Protein AF-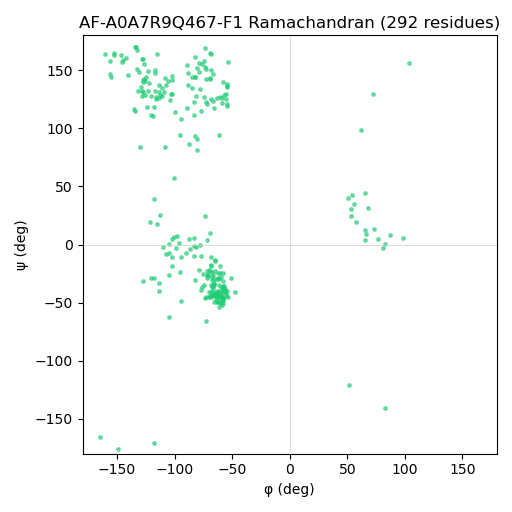A0A7R9Q467-F1 (afdb_monomer)

Secondary structure (DSSP, 8-state):
-TTHHHHHHHHHHHHTT--GGG---B----STT-TT-SSTT---SSTTPPPS-TT---SB-GGG--HHHHHHHHTT-HHHHHTT-------TT-EEEEEEES-EETTEEE-GGG-EEEHHHHHHHHHHHHHTT--SEEEEEEESTTGGGGTTTTS-SSSSEEEEESS-TT---EEEEE-TTTT-SEEEEHHHHHHHHHHHHS-TTT-BHHHHHHHHHHHTEEEETTEEEE---EEEE-HHHHHH-BTHHHH-----------PPP--EEETTTHHHHHHHHHHHHHHHHHHTT-

Sequence (294 aa):
MKWADVYHAYQVIKAHGIPDENIVVMHYDDIAQHPNNPDKGIVVNRVGGPDVYKGVPKHYIGKEVTPQNFLKVLQGDATLKAQGKKVIESGPNDRVFVYLDDHGADEIVAFPNGDLLHAKDLNQAFKDMNTKKQFNHLVFYLAACEAGSMFAKLLPNDINVYAVSATKPDELGWKANSEWKKYNTWLAVYFAVTWLENSETADLTKESVETQFQYIKERNNFTMDGELHWQHAQEYGDLTIANKAHVSEYMGDKKVQFDAATVAPTGFSLSRDAAINIVRKQIETTDDFAAKQQ

Organism: NCBI:txid1979941

Foldseek 3Di:
DQCLLLLLLVVLLVQQPDDVLQDDGAEQPQAQCPPLALHRNFAHLADVHGGSRPPDDPLHHRPRFALVNVLCQALVPPVCVVVVGHHHQAALAAEAEEEDADEDAQQWDDTPPGHINGLQSVLVSLVVCLVVSRYNAYEYEYHYFLQQNSFVVRAAQPSRYKYKYQAHNHGFWKFWHDDCVRNLAGSHTLLSLQLSVCSQPDQQVPAFLLNSQVSSQVLQWDDDPNDIDHGHMDMHHHCVRRVPDGSCSHSHRDDDHDPDDPDRTHDMDGPVCRVVVSVVSVVVVVVVVVVVVD

Nearest PDB structures (foldseek):
  5h0i-assembly1_B  TM=8.465E-01  e=5.165E-28  Oldenlandia affinis
  5h0i-assembly1_A  TM=8.421E-01  e=1.105E-27  Oldenlandia affinis
  7f5j-assembly2_B  TM=9.234E-01  e=5.490E-25  Viola philippica
  7fa0-assembly2_B  TM=9.239E-01  e=7.073E-25  Viola philippica
  7f5q-assembly2_B  TM=8.917E-01  e=6.232E-25  Viola philippica

Solvent-accessible surface area (backbone atoms only — not comparable to full-atom values): 15720 Å² total; per-residue (Å²): 80,86,58,26,47,61,28,40,50,50,50,53,30,44,62,15,58,47,54,66,91,81,59,86,45,72,46,60,80,64,59,34,74,28,89,73,37,79,50,70,66,45,36,44,44,42,86,93,48,65,68,30,44,75,86,64,66,80,71,23,43,46,90,53,34,36,48,68,49,52,55,34,24,68,64,39,36,67,68,49,43,74,70,74,40,82,52,44,85,53,38,54,83,33,62,44,64,44,80,49,71,48,58,36,40,79,36,34,36,52,36,65,96,79,40,66,36,44,24,68,60,56,43,45,50,51,52,51,33,45,75,68,35,36,34,48,40,34,44,37,43,34,42,18,18,10,28,25,33,44,37,64,100,62,45,60,54,86,57,43,33,29,37,38,20,34,5,38,46,91,31,74,26,44,29,20,19,58,46,65,92,66,59,54,39,45,18,26,43,41,60,50,52,46,52,50,56,43,65,54,69,54,62,34,79,72,36,31,37,40,56,52,50,52,50,35,46,62,62,39,46,48,74,56,98,90,40,84,46,78,38,52,48,40,76,47,33,18,64,67,52,31,75,72,38,39,37,16,72,61,40,29,68,46,89,67,86,60,95,67,78,90,67,77,84,40,64,75,38,51,55,85,47,43,65,60,50,41,54,52,53,52,52,58,58,52,54,57,54,61,64,73,75,113

InterPro domains:
  IPR001096 Peptidase C13, legumain [PF01650] (4-252)
  IPR001096 Peptidase C13, legumain [PIRSF019663] (4-290)
  IPR001096 Peptidase C13, legumain [PR00776] (12-41)
  IPR001096 Peptidase C13, legumain [PR00776] (59-74)
  IPR001096 Peptidase C13, le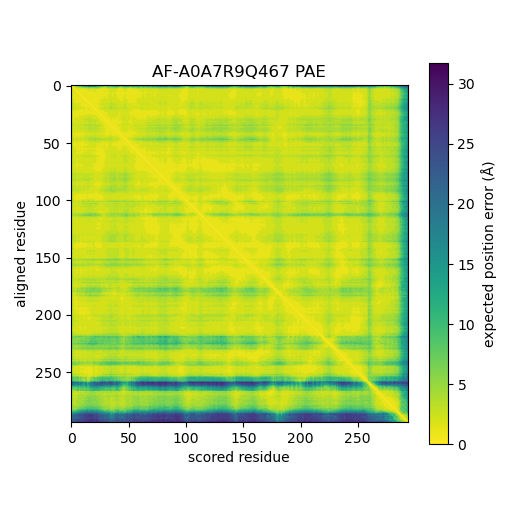gumain [PR00776] (86-105)
  IPR001096 Peptidase C13, legumain [PR00776] (135-151)
  IPR001096 Peptidase C13, legumain [PTHR12000] (4-282)

Radius of gyration: 19.06 Å; Cα contacts (8 Å, |Δi|>4): 585; chains: 1; bounding box: 52×36×62 Å

Mean predicted aligned error: 4.3 Å

pLDDT: mean 93.34, std 9.52, range [43.34, 98.88]

Structure (mmCIF, N/CA/C/O backbone):
data_AF-A0A7R9Q467-F1
#
_entry.id   AF-A0A7R9Q467-F1
#
loop_
_atom_site.group_PDB
_atom_site.id
_atom_site.type_symbol
_atom_site.label_atom_id
_atom_site.label_alt_id
_atom_site.label_comp_id
_atom_site.label_asym_id
_atom_site.label_entity_id
_atom_site.label_seq_id
_atom_site.pdbx_PDB_ins_code
_atom_site.Cartn_x
_atom_site.Cartn_y
_atom_site.Cartn_z
_atom_site.occupancy
_atom_site.B_iso_or_equiv
_atom_site.auth_seq_id
_atom_site.auth_comp_id
_atom_site.auth_asym_id
_atom_site.auth_atom_id
_atom_site.pdbx_PDB_model_num
ATOM 1 N N . MET A 1 1 ? 4.457 -2.116 -15.398 1.00 59.72 1 MET A N 1
ATOM 2 C CA . MET A 1 1 ? 3.594 -3.070 -14.674 1.00 59.72 1 MET A CA 1
ATOM 3 C C . MET A 1 1 ? 2.969 -2.368 -13.472 1.00 59.72 1 MET A C 1
ATOM 5 O O . MET A 1 1 ? 3.622 -2.266 -12.451 1.00 59.72 1 MET A O 1
ATOM 9 N N . LYS A 1 2 ? 1.751 -1.820 -13.587 1.00 72.62 2 LYS A N 1
ATOM 10 C CA . LYS A 1 2 ? 1.147 -1.000 -12.515 1.00 72.62 2 LYS A CA 1
ATOM 11 C C . LYS A 1 2 ? 0.709 -1.781 -11.262 1.00 72.62 2 LYS A C 1
ATOM 13 O O . LYS A 1 2 ? 0.708 -1.212 -10.189 1.00 72.62 2 LYS A O 1
ATOM 18 N N . TRP A 1 3 ? 0.378 -3.069 -11.386 1.00 91.88 3 TRP A N 1
ATOM 19 C CA . TRP A 1 3 ? -0.187 -3.871 -10.283 1.00 91.88 3 TRP A CA 1
ATOM 20 C C . TRP A 1 3 ? 0.824 -4.759 -9.550 1.00 91.88 3 TRP A C 1
ATOM 22 O O . TRP A 1 3 ? 0.451 -5.440 -8.600 1.00 91.88 3 TRP A O 1
ATOM 32 N N . ALA A 1 4 ? 2.086 -4.786 -9.991 1.00 96.50 4 ALA A N 1
ATOM 33 C CA . ALA A 1 4 ? 3.098 -5.674 -9.419 1.00 96.50 4 ALA A CA 1
ATOM 34 C C . ALA A 1 4 ? 3.348 -5.386 -7.930 1.00 96.50 4 ALA A C 1
ATOM 36 O O . ALA A 1 4 ? 3.533 -6.328 -7.165 1.00 96.50 4 ALA A O 1
ATOM 37 N N . ASP A 1 5 ? 3.275 -4.118 -7.519 1.00 97.44 5 ASP A N 1
ATOM 38 C CA . ASP A 1 5 ? 3.435 -3.713 -6.122 1.00 97.44 5 ASP A CA 1
ATOM 39 C C . ASP A 1 5 ? 2.291 -4.252 -5.236 1.00 97.44 5 ASP A C 1
ATOM 41 O O . ASP A 1 5 ? 2.534 -4.837 -4.182 1.00 97.44 5 ASP A O 1
ATOM 45 N N . VAL A 1 6 ? 1.036 -4.169 -5.704 1.00 98.12 6 VAL A N 1
ATOM 46 C CA . VAL A 1 6 ? -0.145 -4.741 -5.017 1.00 98.12 6 VAL A CA 1
ATOM 47 C C . VAL A 1 6 ? -0.041 -6.264 -4.904 1.00 98.12 6 VAL A C 1
ATOM 49 O O . VAL A 1 6 ? -0.367 -6.846 -3.869 1.00 98.12 6 VAL A O 1
ATOM 52 N N . TYR A 1 7 ? 0.425 -6.922 -5.965 1.00 98.31 7 TYR A N 1
ATOM 53 C CA . TYR A 1 7 ? 0.633 -8.368 -5.975 1.00 98.31 7 TYR A CA 1
ATOM 54 C C . TYR A 1 7 ? 1.712 -8.784 -4.981 1.00 98.31 7 TYR A C 1
ATOM 56 O O . TYR A 1 7 ? 1.509 -9.719 -4.212 1.00 98.31 7 TYR A O 1
ATOM 64 N N . HIS A 1 8 ? 2.825 -8.056 -4.943 1.00 97.88 8 HIS A N 1
ATOM 65 C CA . HIS A 1 8 ? 3.905 -8.320 -4.005 1.00 97.88 8 HIS A CA 1
ATOM 66 C C . HIS A 1 8 ? 3.459 -8.088 -2.552 1.00 97.88 8 HIS A C 1
ATOM 68 O O . HIS A 1 8 ? 3.679 -8.956 -1.708 1.00 97.88 8 HIS A O 1
ATOM 74 N N . ALA A 1 9 ? 2.721 -7.006 -2.279 1.00 98.38 9 ALA A N 1
ATOM 75 C CA . ALA A 1 9 ? 2.106 -6.768 -0.975 1.00 98.38 9 ALA A CA 1
ATOM 76 C C . ALA A 1 9 ? 1.211 -7.934 -0.538 1.00 98.38 9 ALA A C 1
ATOM 78 O O . ALA A 1 9 ? 1.329 -8.404 0.592 1.00 98.38 9 ALA A O 1
ATOM 79 N N . TYR A 1 10 ? 0.374 -8.467 -1.435 1.00 98.56 10 TYR A N 1
ATOM 80 C CA . TYR A 1 10 ? -0.420 -9.658 -1.132 1.00 98.56 10 TYR A CA 1
ATOM 81 C C . TYR A 1 10 ? 0.457 -10.859 -0.744 1.00 98.56 10 TYR A C 1
ATOM 83 O O . TYR A 1 10 ? 0.168 -11.506 0.261 1.00 98.56 10 TYR A O 1
ATOM 91 N N . GLN A 1 11 ? 1.533 -11.141 -1.488 1.00 98.06 11 GLN A N 1
ATOM 92 C CA . GLN A 1 11 ? 2.425 -12.264 -1.173 1.00 98.06 11 GLN A CA 1
ATOM 93 C C . GLN A 1 11 ? 3.079 -12.112 0.205 1.00 98.06 11 GLN A C 1
ATOM 95 O O . GLN A 1 11 ? 3.087 -13.071 0.975 1.00 98.06 11 GLN A O 1
ATOM 100 N N . VAL A 1 12 ? 3.576 -10.916 0.538 1.00 97.62 12 VAL A N 1
ATOM 101 C CA . VAL A 1 12 ? 4.208 -10.621 1.837 1.00 97.62 12 VAL A CA 1
ATOM 102 C C . VAL A 1 12 ? 3.209 -10.816 2.979 1.00 97.62 12 VAL A C 1
ATOM 104 O O . VAL A 1 12 ? 3.449 -11.612 3.886 1.00 97.62 12 VAL A O 1
ATOM 107 N N . ILE A 1 13 ? 2.042 -10.171 2.897 1.00 98.12 13 ILE A N 1
ATOM 108 C CA . ILE A 1 13 ? 0.986 -10.253 3.919 1.00 98.12 13 ILE A CA 1
ATOM 109 C C . ILE A 1 13 ? 0.503 -11.699 4.108 1.00 98.12 13 ILE A C 1
ATOM 111 O O . ILE A 1 13 ? 0.343 -12.186 5.231 1.00 98.12 13 ILE A O 1
ATOM 115 N N . LYS A 1 14 ? 0.311 -12.424 3.002 1.00 97.81 14 LYS A N 1
ATOM 116 C CA . LYS A 1 14 ? -0.102 -13.827 3.025 1.00 97.81 14 LYS A CA 1
ATOM 117 C C . LYS A 1 14 ? 0.959 -14.726 3.653 1.00 97.81 14 LYS A C 1
ATOM 119 O O . LYS A 1 14 ? 0.628 -15.617 4.440 1.00 97.81 14 LYS A O 1
ATOM 124 N N . ALA A 1 15 ? 2.227 -14.512 3.312 1.00 97.12 15 ALA A N 1
ATOM 125 C CA . ALA A 1 15 ? 3.345 -15.274 3.850 1.00 97.12 15 ALA A CA 1
ATOM 126 C C . ALA A 1 15 ? 3.439 -15.109 5.374 1.00 97.12 15 ALA A C 1
ATOM 128 O O . ALA A 1 15 ? 3.546 -16.112 6.087 1.00 97.12 15 ALA A O 1
ATOM 129 N N . HIS A 1 16 ? 3.271 -13.883 5.874 1.00 98.06 16 HIS A N 1
ATOM 130 C CA . HIS A 1 16 ? 3.241 -13.563 7.304 1.00 98.06 16 HIS A CA 1
ATOM 131 C C . HIS A 1 16 ? 1.976 -14.022 8.045 1.00 98.06 16 HIS A C 1
ATOM 133 O O . HIS A 1 16 ? 1.866 -13.844 9.258 1.00 98.06 16 HIS A O 1
ATOM 139 N N . GLY A 1 17 ? 1.073 -14.732 7.366 1.00 97.81 17 GLY A N 1
ATOM 140 C CA . GLY A 1 17 ? 0.035 -15.533 8.008 1.00 97.81 17 GLY A CA 1
ATOM 141 C C . GLY A 1 17 ? -1.332 -14.867 8.102 1.00 97.81 17 GLY A C 1
ATOM 142 O O . GLY A 1 17 ? -2.235 -15.476 8.675 1.00 97.81 17 GLY A O 1
ATOM 143 N N . ILE A 1 18 ? -1.531 -13.684 7.510 1.00 98.25 18 ILE A N 1
ATOM 144 C CA . ILE A 1 18 ? -2.877 -13.114 7.401 1.00 98.25 18 ILE A CA 1
ATOM 145 C C . ILE A 1 18 ? -3.712 -14.004 6.457 1.00 98.25 18 ILE A C 1
ATOM 147 O O . ILE A 1 18 ? -3.300 -14.271 5.320 1.00 98.25 18 ILE A O 1
ATOM 151 N N . PRO A 1 19 ? -4.867 -14.529 6.907 1.00 97.44 19 PRO A N 1
ATOM 152 C CA . PRO A 1 19 ? -5.673 -15.442 6.108 1.00 97.44 19 PRO A CA 1
ATOM 153 C C . PRO A 1 19 ? -6.395 -14.692 4.984 1.00 97.44 19 PRO A C 1
ATOM 155 O O . PRO A 1 19 ? -6.724 -13.515 5.126 1.00 97.44 19 PRO A O 1
ATOM 158 N N . ASP A 1 20 ? -6.695 -15.383 3.874 1.00 97.31 20 ASP A N 1
ATOM 159 C CA . ASP A 1 20 ? -7.280 -14.717 2.699 1.00 97.31 20 ASP A CA 1
ATOM 160 C C . ASP A 1 20 ? -8.598 -14.053 3.033 1.00 97.31 20 ASP A C 1
ATOM 162 O O . ASP A 1 20 ? -8.850 -12.978 2.517 1.00 97.31 20 ASP A O 1
ATOM 166 N N . GLU A 1 21 ? -9.418 -14.644 3.904 1.00 97.00 21 GLU A N 1
ATOM 167 C CA . GLU A 1 21 ? -10.686 -14.079 4.383 1.00 97.00 21 GLU A CA 1
ATOM 168 C C . GLU A 1 21 ? -10.558 -12.644 4.916 1.00 97.00 21 GLU A C 1
ATOM 170 O O . GLU A 1 21 ? -11.473 -11.858 4.692 1.00 97.00 21 GLU A O 1
ATOM 175 N N . ASN A 1 22 ? -9.392 -12.262 5.445 1.00 98.06 22 ASN A N 1
ATOM 176 C CA . ASN A 1 22 ? -9.124 -10.925 5.983 1.00 98.06 22 ASN A CA 1
ATOM 177 C C . ASN A 1 22 ? -8.440 -9.978 4.984 1.00 98.06 22 ASN A C 1
ATOM 179 O O . ASN A 1 22 ? -8.152 -8.833 5.321 1.00 98.06 22 ASN A O 1
ATOM 183 N N . ILE A 1 23 ? -8.182 -10.426 3.752 1.00 98.62 23 ILE A N 1
ATOM 184 C CA . ILE A 1 23 ? -7.529 -9.628 2.712 1.00 98.62 23 ILE A CA 1
ATOM 185 C C . ILE A 1 23 ? -8.535 -9.298 1.608 1.00 98.62 23 ILE A C 1
ATOM 187 O O . ILE A 1 23 ? -9.161 -10.188 1.023 1.00 98.62 23 ILE A O 1
ATOM 191 N N . VAL A 1 24 ? -8.656 -8.015 1.269 1.00 98.75 24 VAL A N 1
ATOM 192 C CA . VAL A 1 24 ? -9.367 -7.547 0.071 1.00 98.75 24 VAL A CA 1
ATOM 193 C C . VAL A 1 24 ? -8.341 -6.992 -0.909 1.00 98.75 24 VAL A C 1
ATOM 195 O O . VAL A 1 24 ? -7.446 -6.256 -0.515 1.00 98.75 24 VAL A O 1
ATOM 198 N N . VAL A 1 25 ? -8.463 -7.352 -2.188 1.00 98.62 25 VAL A N 1
ATOM 199 C CA . VAL A 1 25 ? -7.526 -6.927 -3.239 1.00 98.62 25 VAL A CA 1
ATOM 200 C C . VAL A 1 25 ? -8.326 -6.323 -4.383 1.00 98.62 25 VAL A C 1
ATOM 202 O O . VAL A 1 25 ? -9.268 -6.944 -4.883 1.00 98.62 25 VAL A O 1
ATOM 205 N N . MET A 1 26 ? -7.949 -5.111 -4.781 1.00 98.50 26 MET A N 1
ATOM 206 C CA . MET A 1 26 ? -8.509 -4.402 -5.927 1.00 98.50 26 MET A CA 1
ATOM 207 C C . MET A 1 26 ? -7.388 -4.171 -6.942 1.00 98.50 26 MET A C 1
ATOM 209 O O . MET A 1 26 ? -6.395 -3.528 -6.619 1.00 98.50 26 MET A O 1
ATOM 213 N N . HIS A 1 27 ? -7.514 -4.720 -8.149 1.00 97.31 27 HIS A N 1
ATOM 214 C CA . HIS A 1 27 ? -6.510 -4.571 -9.208 1.00 97.31 27 HIS A CA 1
ATOM 215 C C . HIS A 1 27 ? -7.148 -4.766 -10.579 1.00 97.31 27 HIS A C 1
ATOM 217 O O . HIS A 1 27 ? -8.050 -5.579 -10.724 1.00 97.31 27 HIS A O 1
ATOM 223 N N . TYR A 1 28 ? -6.689 -4.077 -11.623 1.00 97.19 28 TYR A N 1
ATOM 224 C CA . TYR A 1 28 ? -7.392 -4.146 -12.914 1.00 97.19 28 TYR A CA 1
ATOM 225 C C . TYR A 1 28 ? -7.282 -5.514 -13.618 1.00 97.19 28 TYR A C 1
ATOM 227 O O . TYR A 1 28 ? -8.176 -5.868 -14.380 1.00 97.19 28 TYR A O 1
ATOM 235 N N . ASP A 1 29 ? -6.253 -6.311 -13.288 1.00 96.94 29 ASP A N 1
ATOM 236 C CA . ASP A 1 29 ? -6.023 -7.684 -13.796 1.00 96.94 29 ASP A CA 1
ATOM 237 C C . ASP A 1 29 ? -5.677 -7.778 -15.294 1.00 96.94 29 ASP A C 1
ATOM 239 O O . ASP A 1 29 ? -5.983 -8.757 -15.969 1.00 96.94 29 ASP A O 1
ATOM 243 N N . ASP A 1 30 ? -5.001 -6.763 -15.827 1.00 95.94 30 ASP A N 1
ATOM 244 C CA . ASP A 1 30 ? -4.647 -6.645 -17.245 1.00 95.94 30 ASP A CA 1
ATOM 245 C C . ASP A 1 30 ? -3.174 -6.929 -17.565 1.00 95.94 30 ASP A C 1
ATOM 247 O O . ASP A 1 30 ? -2.792 -6.858 -18.730 1.00 95.94 30 ASP A O 1
ATOM 251 N N . ILE A 1 31 ? -2.338 -7.269 -16.575 1.00 95.00 31 ILE A N 1
ATOM 252 C CA . ILE A 1 31 ? -0.880 -7.405 -16.770 1.00 95.00 31 ILE A CA 1
ATOM 253 C C . ILE A 1 31 ? -0.455 -8.842 -17.069 1.00 95.00 31 ILE A C 1
ATOM 255 O O . ILE A 1 31 ? 0.283 -9.069 -18.027 1.00 95.00 31 ILE A O 1
ATOM 259 N N . ALA A 1 32 ? -0.909 -9.821 -16.281 1.00 96.56 32 ALA A N 1
ATOM 260 C CA . ALA A 1 32 ? -0.387 -11.188 -16.354 1.00 96.56 32 ALA A CA 1
ATOM 261 C C . ALA A 1 32 ? -0.554 -11.807 -17.754 1.00 96.56 32 ALA A C 1
ATOM 263 O O . ALA A 1 32 ? 0.349 -12.475 -18.253 1.00 96.56 32 ALA A O 1
ATOM 264 N N . GLN A 1 33 ? -1.675 -11.528 -18.423 1.00 96.50 33 GLN A N 1
ATOM 265 C CA . GLN A 1 33 ? -1.968 -12.010 -19.778 1.00 96.50 33 GLN A CA 1
ATOM 266 C C . GLN A 1 33 ? -1.768 -10.946 -20.868 1.00 96.50 33 GLN A C 1
ATOM 268 O O . GLN A 1 33 ? -2.048 -11.210 -22.040 1.00 96.50 33 GLN A O 1
ATOM 273 N N . HIS A 1 34 ? -1.263 -9.755 -20.520 1.00 95.75 34 HIS A N 1
ATOM 274 C CA . HIS A 1 34 ? -1.092 -8.653 -21.467 1.00 95.75 34 HIS A CA 1
ATOM 275 C C . HIS A 1 34 ? -0.273 -9.102 -22.685 1.00 95.75 34 HIS A C 1
ATOM 277 O O . HIS A 1 34 ? 0.757 -9.747 -22.479 1.00 95.75 34 HIS A O 1
ATOM 283 N N . PRO A 1 35 ? -0.633 -8.754 -23.939 1.00 94.88 35 PRO A N 1
ATOM 284 C CA . PRO A 1 35 ? 0.125 -9.120 -25.141 1.00 94.88 35 PRO A CA 1
ATOM 285 C C . PRO A 1 35 ? 1.631 -8.856 -25.033 1.00 94.88 35 PRO A C 1
ATOM 287 O O . PRO A 1 35 ? 2.415 -9.740 -25.365 1.00 94.88 35 PRO A O 1
ATOM 290 N N . ASN A 1 36 ? 2.006 -7.718 -24.445 1.00 91.12 36 ASN A N 1
ATOM 291 C CA . ASN A 1 36 ? 3.401 -7.305 -24.246 1.00 91.12 36 ASN A CA 1
ATOM 292 C C . ASN A 1 36 ? 4.093 -7.930 -23.021 1.00 91.12 36 ASN A C 1
ATOM 294 O O . ASN A 1 36 ? 5.258 -7.633 -22.791 1.00 91.12 36 ASN A O 1
ATOM 298 N N . ASN A 1 37 ? 3.405 -8.740 -22.208 1.00 94.62 37 ASN A N 1
ATOM 299 C CA . ASN A 1 37 ? 4.070 -9.497 -21.151 1.00 94.62 37 ASN A CA 1
ATOM 300 C C . ASN A 1 37 ? 4.797 -10.704 -21.778 1.00 94.62 37 ASN A C 1
ATOM 302 O O . ASN A 1 37 ? 4.105 -11.574 -22.326 1.00 94.62 37 ASN A O 1
ATOM 306 N N . PRO A 1 38 ? 6.143 -10.766 -21.724 1.00 94.38 38 PRO A N 1
ATOM 307 C CA . PRO A 1 38 ? 6.910 -11.885 -22.270 1.00 94.38 38 PRO A CA 1
ATOM 308 C C . PRO A 1 38 ? 6.652 -13.197 -21.517 1.00 94.38 38 PRO A C 1
ATOM 310 O O . PRO A 1 38 ? 6.680 -14.258 -22.135 1.00 94.38 38 PRO A O 1
ATOM 313 N N . ASP A 1 39 ? 6.333 -13.130 -20.220 1.00 95.44 39 ASP A N 1
ATOM 314 C CA . ASP A 1 39 ? 6.094 -14.301 -19.376 1.00 95.44 39 ASP A CA 1
ATOM 315 C C . ASP A 1 39 ? 4.601 -14.410 -19.041 1.00 95.44 39 ASP A C 1
ATOM 317 O O . ASP A 1 39 ? 4.123 -13.932 -18.011 1.00 95.44 39 ASP A O 1
ATOM 321 N N . LYS A 1 40 ? 3.819 -15.016 -19.939 1.00 96.50 40 LYS A N 1
ATOM 322 C CA . LYS A 1 40 ? 2.360 -15.120 -19.769 1.00 96.50 40 LYS A CA 1
ATOM 323 C C . LYS A 1 40 ? 1.987 -15.806 -18.458 1.00 96.50 40 LYS A C 1
ATOM 325 O O . LYS A 1 40 ? 2.421 -16.917 -18.174 1.00 96.50 40 LYS A O 1
ATOM 330 N N . GLY A 1 41 ? 1.111 -15.155 -17.699 1.00 96.62 41 GLY A N 1
ATOM 331 C CA . GLY A 1 41 ? 0.646 -15.628 -16.399 1.00 96.62 41 GLY A CA 1
ATOM 332 C C . GLY A 1 41 ? 1.593 -15.335 -15.237 1.00 96.62 41 GLY A C 1
ATOM 333 O O . GLY A 1 41 ? 1.213 -15.628 -14.111 1.00 96.62 41 GLY A O 1
ATOM 334 N N . ILE A 1 42 ? 2.761 -14.740 -15.490 1.00 96.56 42 ILE A N 1
ATOM 335 C CA . ILE A 1 42 ? 3.751 -14.379 -14.473 1.00 96.56 42 ILE A CA 1
ATOM 336 C C . ILE A 1 42 ? 3.849 -12.856 -14.403 1.00 96.56 42 ILE A C 1
ATOM 338 O O . ILE A 1 42 ? 3.870 -12.171 -15.428 1.00 96.56 42 ILE A O 1
ATOM 342 N N . VAL A 1 43 ? 3.919 -12.316 -13.188 1.00 96.94 43 VAL A N 1
ATOM 343 C CA . VAL A 1 43 ? 4.240 -10.901 -12.957 1.00 96.94 43 VAL A CA 1
ATOM 344 C C . VAL A 1 43 ? 5.350 -10.834 -11.926 1.00 96.94 43 VAL A C 1
ATOM 346 O O . VAL A 1 43 ? 5.286 -11.518 -10.913 1.00 96.94 43 VAL A O 1
ATOM 349 N N . VAL A 1 44 ? 6.354 -9.998 -12.169 1.00 95.12 44 VAL A N 1
ATOM 350 C CA . VAL A 1 44 ? 7.471 -9.783 -11.244 1.00 95.12 44 VAL A CA 1
ATOM 351 C C . VAL A 1 44 ? 7.486 -8.332 -10.772 1.00 95.12 44 VAL A C 1
ATOM 353 O O . VAL A 1 44 ? 7.125 -7.428 -11.524 1.00 95.12 44 VAL A O 1
ATOM 356 N N . ASN A 1 45 ? 7.928 -8.104 -9.536 1.00 94.56 45 ASN A N 1
ATOM 357 C CA . ASN A 1 45 ? 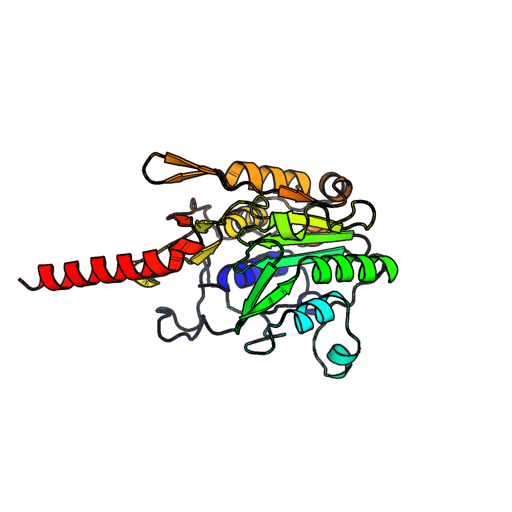8.103 -6.761 -8.966 1.00 94.56 45 ASN A CA 1
ATOM 358 C C . ASN A 1 45 ? 9.578 -6.301 -8.947 1.00 94.56 45 ASN A C 1
ATOM 360 O O . ASN A 1 45 ? 9.889 -5.127 -8.763 1.00 94.56 45 ASN A O 1
ATOM 364 N N . ARG A 1 46 ? 10.511 -7.218 -9.228 1.00 90.94 46 ARG A N 1
ATOM 365 C CA . ARG A 1 46 ? 11.937 -6.924 -9.424 1.00 90.94 46 ARG A CA 1
ATOM 366 C C . ARG A 1 46 ? 12.548 -7.822 -10.494 1.00 90.94 46 ARG A C 1
ATOM 368 O O . ARG A 1 46 ? 12.020 -8.893 -10.798 1.00 90.94 46 ARG A O 1
ATOM 375 N N . VAL A 1 47 ? 13.668 -7.379 -11.058 1.00 87.81 47 VAL A N 1
ATOM 376 C CA . VAL A 1 47 ? 14.439 -8.137 -12.056 1.00 87.81 47 VAL A CA 1
ATOM 377 C C . VAL A 1 47 ? 14.899 -9.459 -11.437 1.00 87.81 47 VAL A C 1
ATOM 379 O O . VAL A 1 47 ? 15.469 -9.464 -10.3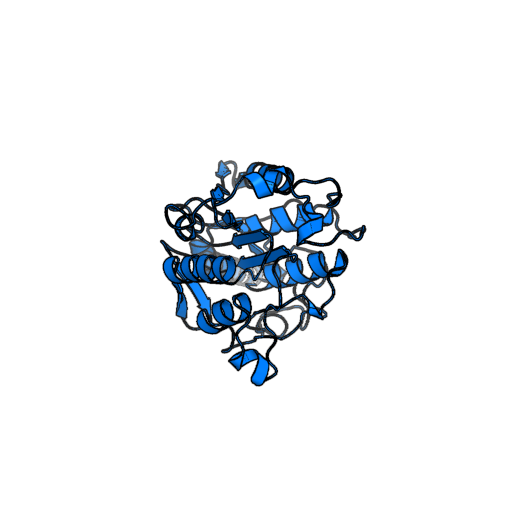51 1.00 87.81 47 VAL A O 1
ATOM 382 N N . GLY A 1 48 ? 14.614 -10.582 -12.101 1.00 87.38 48 GLY A N 1
ATOM 383 C CA . GLY A 1 48 ? 14.929 -11.921 -11.583 1.00 87.38 48 GLY A CA 1
ATOM 384 C C . GLY A 1 48 ? 14.155 -12.337 -10.321 1.00 87.38 48 GLY A C 1
ATOM 385 O O . GLY A 1 48 ? 14.489 -13.357 -9.725 1.00 87.38 48 GLY A O 1
ATOM 386 N N . GLY A 1 49 ? 13.149 -11.562 -9.898 1.00 89.81 49 GLY A N 1
ATOM 387 C CA . GLY A 1 49 ? 12.312 -11.878 -8.742 1.00 89.81 49 GLY A CA 1
ATOM 388 C C . GLY A 1 49 ? 11.310 -13.013 -8.999 1.00 89.81 49 GLY A C 1
ATOM 389 O O . GLY A 1 49 ? 11.108 -13.415 -10.148 1.00 89.81 49 GLY A O 1
ATOM 390 N N . PRO A 1 50 ? 10.663 -13.521 -7.934 1.00 93.06 50 PRO A N 1
ATOM 391 C CA . PRO A 1 50 ? 9.636 -14.548 -8.054 1.00 93.06 50 PRO A CA 1
ATOM 392 C C . PRO A 1 50 ? 8.364 -14.007 -8.725 1.00 93.06 50 PRO A C 1
ATOM 394 O O . PRO A 1 50 ? 8.144 -12.796 -8.803 1.00 93.06 50 PRO A O 1
ATOM 397 N N . ASP A 1 51 ? 7.503 -14.926 -9.168 1.00 96.06 51 ASP A N 1
ATOM 398 C CA . ASP A 1 51 ? 6.141 -14.591 -9.585 1.00 96.06 51 ASP A CA 1
ATOM 399 C C . ASP A 1 51 ? 5.328 -14.096 -8.384 1.00 96.06 51 ASP A C 1
ATOM 401 O O . ASP A 1 51 ? 5.096 -14.844 -7.432 1.00 96.06 51 ASP A O 1
ATOM 405 N N . VAL A 1 52 ? 4.874 -12.846 -8.445 1.00 97.00 52 VAL A N 1
ATOM 406 C CA . VAL A 1 52 ? 4.027 -12.234 -7.418 1.00 97.00 52 VAL A CA 1
ATOM 407 C C . VAL A 1 52 ? 2.534 -12.343 -7.739 1.00 97.00 52 VAL A C 1
ATOM 409 O O . VAL A 1 52 ? 1.713 -12.084 -6.866 1.00 97.00 52 VAL A O 1
ATOM 412 N N . TYR A 1 53 ? 2.143 -12.760 -8.949 1.00 98.25 53 TYR A N 1
ATOM 413 C CA . TYR A 1 53 ? 0.733 -12.820 -9.363 1.00 98.25 53 TYR A CA 1
ATOM 414 C C . TYR A 1 53 ? 0.004 -14.085 -8.899 1.00 98.25 53 TYR A C 1
ATOM 416 O O . TYR A 1 53 ? -1.209 -14.068 -8.665 1.00 98.25 53 TYR A O 1
ATOM 424 N N . LYS A 1 54 ? 0.719 -15.205 -8.770 1.00 97.56 54 LYS A N 1
ATOM 425 C CA . LYS A 1 54 ? 0.113 -16.493 -8.432 1.00 97.56 54 LYS A CA 1
ATOM 426 C C . LYS A 1 54 ? -0.699 -16.425 -7.138 1.00 97.56 54 LYS A C 1
ATOM 428 O O . LYS A 1 54 ? -0.191 -16.096 -6.071 1.00 97.56 54 LYS A O 1
ATOM 433 N N . GLY A 1 55 ? -1.966 -16.821 -7.235 1.00 97.44 55 GLY A N 1
ATOM 434 C CA . GLY A 1 55 ? -2.866 -16.916 -6.087 1.00 97.44 55 GLY A CA 1
ATOM 435 C C . GLY A 1 55 ? -3.414 -15.579 -5.587 1.00 97.44 55 GLY A C 1
ATOM 436 O O . GLY A 1 55 ? -4.126 -15.597 -4.588 1.00 97.44 55 GLY A O 1
ATOM 437 N N . VAL A 1 56 ? -3.129 -14.454 -6.258 1.00 98.38 56 VAL A N 1
ATOM 438 C CA . VAL A 1 56 ? -3.737 -13.157 -5.927 1.00 98.38 56 VAL A CA 1
ATOM 439 C C . VAL A 1 56 ? -5.262 -13.226 -6.143 1.00 98.38 56 VAL A C 1
ATOM 441 O O . VAL A 1 56 ? -5.712 -13.594 -7.235 1.00 98.38 56 VAL A O 1
ATOM 444 N N . PRO A 1 57 ? -6.082 -12.878 -5.133 1.00 98.00 57 PRO A N 1
ATOM 445 C CA . PRO A 1 57 ? -7.533 -12.892 -5.245 1.00 98.00 57 PRO A CA 1
ATOM 446 C C . PRO A 1 57 ? -8.079 -11.806 -6.174 1.00 98.00 57 PRO A C 1
ATOM 448 O O . PRO A 1 57 ? -7.655 -10.655 -6.131 1.00 98.00 57 PRO A O 1
ATOM 451 N N . LYS A 1 58 ? -9.128 -12.146 -6.925 1.00 97.81 58 LYS A N 1
ATOM 452 C CA . LYS A 1 58 ? -9.803 -11.250 -7.876 1.00 97.81 58 LYS A CA 1
ATOM 453 C C . LYS A 1 58 ? -11.092 -10.665 -7.288 1.00 97.81 58 LYS A C 1
ATOM 455 O O . LYS A 1 58 ? -12.172 -10.889 -7.827 1.00 97.81 58 LYS A O 1
ATOM 460 N N . HIS A 1 59 ? -11.004 -9.983 -6.142 1.00 98.44 59 HIS A N 1
ATOM 461 C CA . HIS A 1 59 ? -12.201 -9.484 -5.442 1.00 98.44 59 HIS A CA 1
ATOM 462 C C . HIS A 1 59 ? -12.888 -8.335 -6.201 1.00 98.44 59 HIS A C 1
ATOM 464 O O . HIS A 1 59 ? -14.111 -8.345 -6.361 1.00 98.44 59 HIS A O 1
ATOM 470 N N . TYR A 1 60 ? -12.091 -7.378 -6.688 1.00 98.50 60 TYR A N 1
ATOM 471 C CA . TYR A 1 60 ? -12.533 -6.286 -7.556 1.00 98.50 60 TYR A CA 1
ATOM 472 C C . TYR A 1 60 ? -11.538 -6.148 -8.702 1.00 98.50 60 TYR A C 1
ATOM 474 O O . TYR A 1 60 ? -10.372 -5.820 -8.470 1.00 98.50 60 TYR A O 1
ATOM 482 N N . ILE A 1 61 ? -12.003 -6.410 -9.924 1.00 97.88 61 ILE A N 1
ATOM 483 C CA . ILE A 1 61 ? -11.169 -6.370 -11.127 1.00 97.88 61 ILE A CA 1
ATOM 484 C C . ILE A 1 61 ? -11.770 -5.504 -12.230 1.00 97.88 61 ILE A C 1
ATOM 486 O O . ILE A 1 61 ? -12.970 -5.217 -12.244 1.00 97.88 61 ILE A O 1
ATOM 490 N N . GLY A 1 62 ? -10.927 -5.068 -13.166 1.00 96.44 62 GLY A N 1
ATOM 491 C CA . GLY A 1 62 ? -11.330 -4.230 -14.291 1.00 96.44 62 GLY A CA 1
ATOM 492 C C . GLY A 1 62 ? -12.123 -2.993 -13.853 1.00 96.44 62 GLY A C 1
ATOM 493 O O . GLY A 1 62 ? -11.662 -2.171 -13.064 1.00 96.44 62 GLY A O 1
ATOM 494 N N . LYS A 1 63 ? -13.356 -2.875 -14.355 1.00 96.88 63 LYS A N 1
ATOM 495 C CA . LYS A 1 63 ? -14.251 -1.732 -14.100 1.00 96.88 63 LYS A CA 1
ATOM 496 C C . LYS A 1 63 ? -14.762 -1.633 -12.661 1.00 96.88 63 LYS A C 1
ATOM 498 O O . LYS A 1 63 ? -15.372 -0.631 -12.318 1.00 96.88 63 LYS A O 1
ATOM 503 N N . GLU A 1 64 ? -14.552 -2.654 -11.833 1.00 97.69 64 GLU A N 1
ATOM 504 C CA . GLU A 1 64 ? -14.947 -2.612 -10.422 1.00 97.69 64 GLU A CA 1
ATOM 505 C C . GLU A 1 64 ? -13.909 -1.910 -9.537 1.00 97.69 64 GLU A C 1
ATOM 507 O O . GLU A 1 64 ? -14.195 -1.623 -8.373 1.00 97.69 64 GLU A O 1
ATOM 512 N N . VAL A 1 65 ? -12.721 -1.619 -10.076 1.00 98.06 65 VAL A N 1
ATOM 513 C CA . VAL A 1 65 ? -11.664 -0.867 -9.394 1.00 98.06 65 VAL A CA 1
ATOM 514 C C . VAL A 1 65 ? -11.978 0.624 -9.495 1.00 98.06 65 VAL A C 1
ATOM 516 O O . VAL A 1 65 ? -11.468 1.318 -10.370 1.00 98.06 65 VAL A O 1
ATOM 519 N N . THR A 1 66 ? -12.856 1.101 -8.614 1.00 98.38 66 THR A N 1
ATOM 520 C CA . THR A 1 66 ? -13.295 2.504 -8.560 1.00 98.38 66 THR A CA 1
ATOM 521 C C . THR A 1 66 ? -13.105 3.092 -7.160 1.00 98.38 66 THR A C 1
ATOM 523 O O . THR A 1 66 ? -13.147 2.339 -6.177 1.00 98.38 66 THR A O 1
ATOM 526 N N . PRO A 1 67 ? -12.969 4.426 -7.026 1.00 98.56 67 PRO A N 1
ATOM 527 C CA . PRO A 1 67 ? -12.905 5.093 -5.726 1.00 98.56 67 PRO A CA 1
ATOM 528 C C . PRO A 1 67 ? -14.122 4.781 -4.850 1.00 98.56 67 PRO A C 1
ATOM 530 O O . PRO A 1 67 ? -13.996 4.570 -3.647 1.00 98.56 67 PRO A O 1
ATOM 533 N N . GLN A 1 68 ? -15.314 4.696 -5.448 1.00 98.50 68 GLN A N 1
ATOM 534 C CA . GLN A 1 68 ? -16.554 4.424 -4.722 1.00 98.50 68 GLN A CA 1
ATOM 535 C C . GLN A 1 68 ? -16.561 3.009 -4.146 1.00 98.50 68 GLN A C 1
ATOM 537 O O . GLN A 1 68 ? -16.935 2.827 -2.989 1.00 98.50 68 GLN A O 1
ATOM 542 N N . ASN A 1 69 ? -16.133 2.009 -4.923 1.00 98.69 69 ASN A N 1
ATOM 543 C CA . ASN A 1 69 ? -16.009 0.648 -4.409 1.00 98.69 69 ASN A CA 1
ATOM 544 C C . ASN A 1 69 ? -14.907 0.559 -3.356 1.00 98.69 69 ASN A C 1
ATOM 546 O O . ASN A 1 69 ? -15.129 -0.072 -2.332 1.00 98.69 69 ASN A O 1
ATOM 550 N N . PHE A 1 70 ? -13.774 1.239 -3.546 1.00 98.81 70 PHE A N 1
ATOM 551 C CA . PHE A 1 70 ? -12.703 1.289 -2.553 1.00 98.81 70 PHE A CA 1
ATOM 552 C C . PHE A 1 70 ? -13.191 1.838 -1.205 1.00 98.81 70 PHE A C 1
ATOM 554 O O . PHE A 1 70 ? -13.033 1.182 -0.177 1.00 98.81 70 PHE A O 1
ATOM 561 N N . LEU A 1 71 ? -13.872 2.989 -1.201 1.00 98.88 71 LEU A N 1
ATOM 562 C CA . LEU A 1 71 ? -14.412 3.588 0.024 1.00 98.88 71 LEU A CA 1
ATOM 563 C C . LEU A 1 71 ? -15.515 2.734 0.664 1.00 98.88 71 LEU A C 1
ATOM 565 O O . LEU A 1 71 ? -15.618 2.692 1.889 1.00 98.88 71 LEU A O 1
ATOM 569 N N . LYS A 1 72 ? -16.334 2.044 -0.138 1.00 98.81 72 LYS A N 1
ATOM 570 C CA . LYS A 1 72 ? -17.356 1.109 0.358 1.00 98.81 72 LYS A CA 1
ATOM 571 C C . LYS A 1 72 ? -16.755 -0.162 0.953 1.00 98.81 72 LYS A C 1
ATOM 573 O O . LYS A 1 72 ? -17.221 -0.623 1.990 1.00 98.81 72 LYS A O 1
ATOM 578 N N . VAL A 1 73 ? -15.721 -0.713 0.321 1.00 98.81 73 VAL A N 1
ATOM 579 C CA . VAL A 1 73 ? -14.946 -1.847 0.839 1.00 98.81 73 VAL A CA 1
ATOM 580 C C . VAL A 1 73 ? -14.349 -1.485 2.183 1.00 98.81 73 VAL A C 1
ATOM 582 O O . VAL A 1 73 ? -14.560 -2.213 3.150 1.00 98.81 73 VAL A O 1
ATOM 585 N N . LEU A 1 74 ? -13.658 -0.346 2.239 1.00 98.69 74 LEU A N 1
ATOM 586 C CA . LEU A 1 74 ? -12.991 0.146 3.434 1.00 98.69 74 LEU A CA 1
ATOM 587 C C . LEU A 1 74 ? -13.981 0.322 4.598 1.00 98.69 74 LEU A C 1
ATOM 589 O O . LEU A 1 74 ? -13.683 -0.064 5.720 1.00 98.69 74 LEU A O 1
ATOM 593 N N . GLN A 1 75 ? -15.185 0.826 4.320 1.00 98.69 75 GLN A N 1
ATOM 594 C CA . GLN A 1 75 ? -16.228 1.069 5.324 1.00 98.69 75 GLN A CA 1
ATOM 595 C C . GLN A 1 75 ? -17.148 -0.129 5.615 1.00 98.69 75 GLN A C 1
ATOM 597 O O . GLN A 1 75 ? -18.113 0.032 6.366 1.00 98.69 75 GLN A O 1
ATOM 602 N N . GLY A 1 76 ? -16.908 -1.309 5.037 1.00 98.31 76 GLY A N 1
ATOM 603 C CA . GLY A 1 76 ? -17.752 -2.484 5.281 1.00 98.31 76 GLY A CA 1
ATOM 604 C C . GLY A 1 76 ? -19.185 -2.342 4.755 1.00 98.31 76 GLY A C 1
ATOM 605 O O . GLY A 1 76 ? -20.144 -2.645 5.465 1.00 98.31 76 GLY A O 1
ATOM 606 N N . ASP A 1 77 ? -19.356 -1.831 3.532 1.00 98.50 77 ASP A N 1
ATOM 607 C CA . ASP A 1 77 ? -20.672 -1.536 2.951 1.00 98.50 77 ASP A CA 1
ATOM 608 C C . ASP A 1 77 ? -21.587 -2.774 2.873 1.00 98.50 77 ASP A C 1
ATOM 610 O O . ASP A 1 77 ? -21.294 -3.777 2.215 1.00 98.50 77 ASP A O 1
ATOM 614 N N . ALA A 1 78 ? -22.753 -2.671 3.515 1.00 97.50 78 ALA A N 1
ATOM 615 C CA . ALA A 1 78 ? -23.724 -3.757 3.594 1.00 97.50 78 ALA A CA 1
ATOM 616 C C . ALA A 1 78 ? -24.351 -4.114 2.235 1.00 97.50 78 ALA A C 1
ATOM 618 O O . ALA A 1 78 ? -24.773 -5.254 2.042 1.00 97.50 78 ALA A O 1
ATOM 619 N N . THR A 1 79 ? -24.409 -3.172 1.286 1.00 97.81 79 THR A N 1
ATOM 620 C CA . THR A 1 79 ? -24.979 -3.421 -0.046 1.00 97.81 79 THR A CA 1
ATOM 621 C C . THR A 1 79 ? -24.028 -4.271 -0.880 1.00 97.81 79 THR A C 1
ATOM 623 O O . THR A 1 79 ? -24.462 -5.259 -1.469 1.00 97.81 79 THR A O 1
ATOM 626 N N . LEU A 1 80 ? -22.731 -3.942 -0.889 1.00 97.69 80 LEU A N 1
ATOM 627 C CA . LEU A 1 80 ? -21.702 -4.776 -1.518 1.00 97.69 80 LEU A CA 1
ATOM 628 C C . LEU A 1 80 ? -21.683 -6.172 -0.890 1.00 97.69 80 LEU A C 1
ATOM 630 O O . LEU A 1 80 ? -21.722 -7.172 -1.609 1.00 97.69 80 LEU A O 1
ATOM 634 N N . LYS A 1 81 ? -21.736 -6.255 0.443 1.00 96.94 81 LYS A N 1
ATOM 635 C CA . LYS A 1 81 ? -21.809 -7.542 1.143 1.00 96.94 81 LYS A CA 1
ATOM 636 C C . LYS A 1 81 ? -23.033 -8.365 0.728 1.00 96.94 81 LYS A C 1
ATOM 638 O O . LYS A 1 81 ? -22.904 -9.550 0.431 1.00 96.94 81 LYS A O 1
ATOM 643 N N . ALA A 1 82 ? -24.213 -7.747 0.644 1.00 97.62 82 ALA A N 1
ATOM 644 C CA . ALA A 1 82 ? -25.437 -8.415 0.192 1.00 97.62 82 ALA A CA 1
ATOM 645 C C . ALA A 1 82 ? -25.352 -8.913 -1.265 1.00 97.62 82 ALA A C 1
ATOM 647 O O . ALA A 1 82 ? -26.034 -9.868 -1.628 1.00 97.62 82 ALA A O 1
ATOM 648 N N . GLN A 1 83 ? -24.491 -8.309 -2.088 1.00 97.00 83 GLN A N 1
ATOM 649 C CA . GLN A 1 83 ? -24.184 -8.753 -3.453 1.00 97.00 83 GLN A CA 1
ATOM 650 C C . GLN A 1 83 ? -23.118 -9.864 -3.504 1.00 97.00 83 GLN A C 1
ATOM 652 O O . GLN A 1 83 ? -22.678 -10.244 -4.587 1.00 97.00 83 GLN A O 1
ATOM 657 N N . GLY A 1 84 ? -22.677 -10.379 -2.352 1.00 96.75 84 GLY A N 1
ATOM 658 C CA . GLY A 1 84 ? -21.611 -11.378 -2.259 1.00 96.75 84 GLY A CA 1
ATOM 659 C C . GLY A 1 84 ? -20.217 -10.810 -2.531 1.00 96.75 84 GLY A C 1
ATOM 660 O O . GLY A 1 84 ? -19.276 -11.576 -2.743 1.00 96.75 84 GLY A O 1
ATOM 661 N N . LYS A 1 85 ? -20.065 -9.479 -2.549 1.00 98.00 85 LYS A N 1
ATOM 662 C CA . LYS A 1 85 ? -18.762 -8.829 -2.677 1.00 98.00 85 LYS A CA 1
ATOM 663 C C . LYS A 1 85 ? -18.068 -8.767 -1.327 1.00 98.00 85 LYS A C 1
ATOM 665 O O . LYS A 1 85 ? -18.690 -8.558 -0.288 1.00 98.00 85 LYS A O 1
ATOM 670 N N . LYS A 1 86 ? -16.749 -8.926 -1.364 1.00 98.12 86 LYS A N 1
ATOM 671 C CA . LYS A 1 86 ? -15.924 -8.884 -0.165 1.00 98.12 86 LYS A CA 1
ATOM 672 C C . LYS A 1 86 ? -15.692 -7.448 0.284 1.00 98.12 86 LYS A C 1
ATOM 674 O O . LYS A 1 86 ? -15.340 -6.604 -0.535 1.00 98.12 86 LYS A O 1
ATOM 679 N N . VAL A 1 87 ? -15.857 -7.181 1.569 1.00 98.56 87 VAL A N 1
ATOM 680 C CA . VAL A 1 87 ? -15.613 -5.874 2.191 1.00 98.56 87 VAL A CA 1
ATOM 681 C C . VAL A 1 87 ? -14.802 -6.069 3.469 1.00 98.56 87 VAL A C 1
ATOM 683 O O . VAL A 1 87 ? -14.605 -7.203 3.903 1.00 98.56 87 VAL A O 1
ATOM 686 N N . ILE A 1 88 ? -14.310 -4.982 4.059 1.00 97.62 88 ILE A N 1
ATOM 687 C CA . ILE A 1 88 ? -13.674 -5.035 5.374 1.00 97.62 88 ILE A CA 1
ATOM 688 C C . ILE A 1 88 ? -14.762 -5.213 6.438 1.00 97.62 88 ILE A C 1
ATOM 690 O O . ILE A 1 88 ? -15.726 -4.452 6.487 1.00 97.62 88 ILE A O 1
ATOM 694 N N . GLU A 1 89 ? -14.608 -6.227 7.286 1.00 96.50 89 GLU A N 1
ATOM 695 C CA . GLU A 1 89 ? -15.552 -6.569 8.360 1.00 96.50 89 GLU A CA 1
ATOM 696 C C . GLU A 1 89 ? -14.897 -6.454 9.743 1.00 96.50 89 GLU A C 1
ATOM 698 O O . GLU A 1 89 ? -15.110 -7.286 10.621 1.00 96.50 89 GLU A O 1
ATOM 703 N N . SER A 1 90 ? -14.068 -5.427 9.922 1.00 97.94 90 SER A N 1
ATOM 704 C CA . SER A 1 90 ? -13.362 -5.157 11.170 1.00 97.94 90 SER A CA 1
ATOM 705 C C . SER A 1 90 ? -14.264 -4.490 12.216 1.00 97.94 90 SER A C 1
ATOM 707 O O . SER A 1 90 ? -15.181 -3.722 11.904 1.00 97.94 90 SER A O 1
ATOM 709 N N . GLY A 1 91 ? -13.985 -4.784 13.481 1.00 98.25 91 GLY A N 1
ATOM 710 C CA . GLY A 1 91 ? -14.627 -4.216 14.656 1.00 98.25 91 GLY A CA 1
ATOM 711 C C . GLY A 1 91 ? -13.658 -3.440 15.559 1.00 98.25 91 GLY A C 1
ATOM 712 O O . GLY A 1 91 ? -12.496 -3.223 15.218 1.00 98.25 91 GLY A O 1
ATOM 713 N N . PRO A 1 92 ? -14.105 -3.037 16.760 1.00 98.31 92 PRO A N 1
ATOM 714 C CA . PRO A 1 92 ? -13.376 -2.109 17.632 1.00 98.31 92 PRO A CA 1
ATOM 715 C C . PRO A 1 92 ? -12.039 -2.631 18.172 1.00 98.31 92 PRO A C 1
ATOM 717 O O . PRO A 1 92 ? -11.266 -1.845 18.710 1.00 98.31 92 PRO A O 1
ATOM 720 N N . ASN A 1 93 ? -11.777 -3.935 18.069 1.00 98.06 93 ASN A N 1
ATOM 721 C CA . ASN A 1 93 ? -10.543 -4.563 18.547 1.00 98.06 93 ASN A CA 1
ATOM 722 C C . ASN A 1 93 ? -9.581 -4.922 17.406 1.00 98.06 93 ASN A C 1
ATOM 724 O O . ASN A 1 93 ? -8.451 -5.333 17.672 1.00 98.06 93 ASN A O 1
ATOM 728 N N . ASP A 1 94 ? -10.016 -4.766 16.157 1.00 98.44 94 ASP A N 1
ATOM 729 C CA . ASP A 1 94 ? -9.257 -5.191 14.989 1.00 98.44 94 ASP A CA 1
ATOM 730 C C . ASP A 1 94 ? -8.325 -4.086 14.505 1.00 98.44 94 ASP A C 1
ATOM 732 O O . ASP A 1 94 ? -8.563 -2.894 14.712 1.00 98.44 94 ASP A O 1
ATOM 736 N N . ARG A 1 95 ? -7.248 -4.482 13.835 1.00 98.31 95 ARG A N 1
ATOM 737 C CA . ARG A 1 95 ? -6.321 -3.560 13.185 1.00 98.31 95 ARG A CA 1
ATOM 738 C C . ARG A 1 95 ? -6.510 -3.646 11.682 1.00 98.31 95 ARG A C 1
ATOM 740 O O . ARG A 1 95 ? -6.639 -4.740 11.139 1.00 98.31 95 ARG A O 1
ATOM 747 N N . VAL A 1 96 ? -6.522 -2.495 11.020 1.00 98.75 96 VAL A N 1
ATOM 748 C CA . VAL A 1 96 ? -6.702 -2.412 9.567 1.00 98.75 96 VAL A CA 1
ATOM 749 C C . VAL A 1 96 ? -5.417 -1.894 8.941 1.00 98.75 96 VAL A C 1
ATOM 751 O O . VAL A 1 96 ? -4.920 -0.840 9.327 1.00 98.75 96 VAL A O 1
ATOM 754 N N . PHE A 1 97 ? -4.889 -2.626 7.965 1.00 98.88 97 PHE A N 1
ATOM 755 C CA . PHE A 1 97 ? -3.807 -2.164 7.103 1.00 98.88 97 PHE A CA 1
ATOM 756 C C . PHE A 1 97 ? -4.348 -1.911 5.702 1.00 98.88 97 PHE A C 1
ATOM 758 O O . PHE A 1 97 ? -5.040 -2.759 5.137 1.00 98.88 97 PHE A O 1
ATOM 765 N N . VAL A 1 98 ? -4.033 -0.748 5.140 1.00 98.88 98 VAL A N 1
ATOM 766 C CA . VAL A 1 98 ? -4.401 -0.388 3.773 1.00 98.88 98 VAL A CA 1
ATOM 767 C C . VAL A 1 98 ? -3.150 0.024 3.021 1.00 98.88 98 VAL A C 1
ATOM 769 O O . VAL A 1 98 ? -2.413 0.894 3.473 1.00 98.88 98 VAL A O 1
ATOM 772 N N . TYR A 1 99 ? -2.944 -0.565 1.849 1.00 98.75 99 TYR A N 1
ATOM 773 C CA . TYR A 1 99 ? -1.931 -0.133 0.899 1.00 98.75 99 TYR A CA 1
ATOM 774 C C . TYR A 1 99 ? -2.606 0.253 -0.418 1.00 98.75 99 TYR A C 1
ATOM 776 O O . TYR A 1 99 ? -3.396 -0.521 -0.964 1.00 98.75 99 TYR A O 1
ATOM 784 N N . LEU A 1 100 ? -2.312 1.458 -0.904 1.00 98.44 100 LEU A N 1
ATOM 785 C CA . LEU A 1 100 ? -2.809 1.993 -2.169 1.00 98.44 100 LEU A CA 1
ATOM 786 C C . LEU A 1 100 ? -1.632 2.478 -3.023 1.00 98.44 100 LEU A C 1
ATOM 788 O O . LEU A 1 100 ? -0.790 3.230 -2.535 1.00 98.44 100 LEU A O 1
ATOM 792 N N . ASP A 1 101 ? -1.605 2.071 -4.293 1.00 96.62 101 ASP A N 1
ATOM 793 C CA . ASP A 1 101 ? -0.581 2.447 -5.275 1.00 96.62 101 ASP A CA 1
ATOM 794 C C . ASP A 1 101 ? -1.218 2.825 -6.615 1.00 96.62 101 ASP A C 1
ATOM 796 O O . ASP A 1 101 ? -1.857 1.983 -7.249 1.00 96.62 101 ASP A O 1
ATOM 800 N N . ASP A 1 102 ? -1.047 4.081 -7.034 1.00 93.44 102 ASP A N 1
ATOM 801 C CA . ASP A 1 102 ? -1.265 4.528 -8.415 1.00 93.44 102 ASP A CA 1
ATOM 802 C C . ASP A 1 102 ? -0.617 5.919 -8.617 1.00 93.44 102 ASP A C 1
ATOM 804 O O . ASP A 1 102 ? 0.199 6.404 -7.834 1.00 93.44 102 ASP A O 1
ATOM 808 N N . HIS A 1 103 ? -0.959 6.602 -9.702 1.00 94.75 103 HIS A N 1
ATOM 809 C CA . HIS A 1 103 ? -0.642 8.002 -9.910 1.00 94.75 103 HIS A CA 1
ATOM 810 C C . HIS A 1 103 ? -1.421 8.902 -8.947 1.00 94.75 103 HIS A C 1
ATOM 812 O O . HIS A 1 103 ? -2.564 8.627 -8.586 1.00 94.75 103 HIS A O 1
ATOM 818 N N . GLY A 1 104 ? -0.817 10.034 -8.604 1.00 96.25 104 GLY A N 1
ATOM 819 C CA . GLY A 1 104 ? -1.460 11.083 -7.825 1.00 96.25 104 GLY A CA 1
ATOM 820 C C . GLY A 1 104 ? -1.204 12.461 -8.415 1.00 96.25 104 GLY A C 1
ATOM 821 O O . GLY A 1 104 ? -0.411 12.628 -9.352 1.00 96.25 104 GLY A O 1
ATOM 822 N N . ALA A 1 105 ? -1.936 13.417 -7.868 1.00 97.19 105 ALA A N 1
ATOM 823 C CA . ALA A 1 105 ? -1.711 14.846 -7.986 1.00 97.19 105 ALA A CA 1
ATOM 824 C C . ALA A 1 105 ? -2.219 15.508 -6.694 1.00 97.19 105 ALA A C 1
ATOM 826 O O . ALA A 1 105 ? -2.640 14.818 -5.766 1.00 97.19 105 ALA A O 1
ATOM 827 N N . ASP A 1 106 ? -2.188 16.838 -6.634 1.00 98.12 106 ASP A N 1
ATOM 828 C CA . ASP A 1 106 ? -2.636 17.578 -5.453 1.00 98.12 106 ASP A CA 1
ATOM 829 C C . ASP A 1 106 ? -4.073 17.193 -5.043 1.00 98.12 106 ASP A C 1
ATOM 831 O O . ASP A 1 106 ? -5.020 17.328 -5.822 1.00 98.12 106 ASP A O 1
ATOM 835 N N . GLU A 1 107 ? -4.203 16.662 -3.827 1.00 98.44 107 GLU A N 1
ATOM 836 C CA . GLU A 1 107 ? -5.432 16.186 -3.180 1.00 98.44 107 GLU A CA 1
ATOM 837 C C . GLU A 1 107 ? -6.219 15.090 -3.936 1.00 98.44 107 GLU A C 1
ATOM 839 O O . GLU A 1 107 ? -7.404 14.872 -3.643 1.00 98.44 107 GLU A O 1
ATOM 844 N N . ILE A 1 108 ? -5.592 14.372 -4.880 1.00 98.38 108 ILE A N 1
ATOM 845 C CA . ILE A 1 108 ? -6.226 13.268 -5.621 1.00 98.38 108 ILE A CA 1
ATOM 846 C C . ILE A 1 108 ? -5.302 12.066 -5.860 1.00 98.38 108 ILE A C 1
ATOM 848 O O . ILE A 1 108 ? -4.116 12.202 -6.157 1.00 98.38 108 ILE A O 1
ATOM 852 N N . VAL A 1 109 ? -5.892 10.870 -5.842 1.00 98.00 109 VAL A N 1
ATOM 853 C CA . VAL A 1 109 ? -5.271 9.627 -6.330 1.00 98.00 109 VAL A CA 1
ATOM 854 C C . VAL A 1 109 ? -6.086 9.099 -7.502 1.00 98.00 109 VAL A C 1
ATOM 856 O O . VAL A 1 109 ? -7.316 9.027 -7.436 1.00 98.00 109 VAL A O 1
ATOM 859 N N . ALA A 1 110 ? -5.407 8.749 -8.590 1.00 96.88 110 ALA A N 1
ATOM 860 C CA . ALA A 1 110 ? -6.047 8.196 -9.769 1.00 96.88 110 ALA A CA 1
ATOM 861 C C . ALA A 1 110 ? -6.509 6.760 -9.516 1.00 96.88 110 ALA A C 1
ATOM 863 O O . ALA A 1 110 ? -5.831 5.972 -8.864 1.00 96.88 110 ALA A O 1
ATOM 864 N N . PHE A 1 111 ? -7.661 6.424 -10.075 1.00 96.88 111 PHE A N 1
ATOM 865 C CA . PHE A 1 111 ? -8.127 5.060 -10.255 1.00 96.88 111 PHE A CA 1
ATOM 866 C C . PHE A 1 111 ? -8.226 4.768 -11.763 1.00 96.88 111 PHE A C 1
ATOM 868 O O . PHE A 1 111 ? -8.207 5.688 -12.595 1.00 96.88 111 PHE A O 1
ATOM 875 N N . PRO A 1 112 ? -8.326 3.490 -12.165 1.00 93.75 112 PRO A N 1
ATOM 876 C CA . PRO A 1 112 ? -8.535 3.136 -13.561 1.00 93.75 112 PRO A CA 1
ATOM 877 C C . PRO A 1 112 ? -9.743 3.845 -14.190 1.00 93.75 112 PRO A C 1
ATOM 879 O O . PRO A 1 112 ? -10.688 4.240 -13.516 1.00 93.75 112 PRO A O 1
ATOM 882 N N . ASN A 1 113 ? -9.735 3.954 -15.520 1.00 89.81 113 ASN A N 1
ATOM 883 C CA . ASN A 1 113 ? -10.799 4.583 -16.320 1.00 89.81 113 ASN A CA 1
ATOM 884 C C . ASN A 1 113 ? -10.987 6.101 -16.105 1.00 89.81 113 ASN A C 1
ATOM 886 O O . ASN A 1 113 ? -11.957 6.659 -16.611 1.00 89.81 113 ASN A O 1
ATOM 890 N N . GLY A 1 114 ? -10.045 6.777 -15.439 1.00 89.06 114 GLY A N 1
ATOM 891 C CA . GLY A 1 114 ? -10.078 8.232 -15.245 1.00 89.06 114 GLY A CA 1
ATOM 892 C C . GLY A 1 114 ? -10.861 8.685 -14.013 1.00 89.06 114 GLY A C 1
ATOM 893 O O . GLY A 1 114 ? -11.052 9.886 -13.835 1.00 89.06 114 GLY A O 1
ATOM 894 N N . ASP A 1 115 ? -11.287 7.747 -13.167 1.00 95.88 115 ASP A N 1
ATOM 895 C CA . ASP A 1 115 ? -11.897 8.058 -11.879 1.00 95.88 115 ASP A CA 1
ATOM 896 C C . ASP A 1 115 ? -10.841 8.571 -10.888 1.00 95.88 115 ASP A C 1
ATOM 898 O O . ASP A 1 115 ? -9.666 8.205 -10.958 1.00 95.88 115 ASP A O 1
ATOM 902 N N . LEU A 1 116 ? -11.261 9.413 -9.942 1.00 98.19 116 LEU A N 1
ATOM 903 C CA . LEU A 1 116 ? -10.377 10.045 -8.962 1.00 98.19 116 LEU A CA 1
ATOM 904 C C . LEU A 1 116 ? -10.907 9.828 -7.545 1.00 98.19 116 LEU A C 1
ATOM 906 O O . LEU A 1 116 ? -12.084 10.057 -7.266 1.00 98.19 116 LEU A O 1
ATOM 910 N N . LEU A 1 117 ? -10.025 9.406 -6.643 1.00 98.69 117 LEU A N 1
ATOM 911 C CA . LEU A 1 117 ? -10.264 9.445 -5.207 1.00 98.69 117 LEU A CA 1
ATOM 912 C C . LEU A 1 117 ? -9.789 10.795 -4.672 1.00 98.69 117 LEU A C 1
ATOM 914 O O . LEU A 1 117 ? -8.596 11.088 -4.720 1.00 98.69 117 LEU A O 1
ATOM 918 N N . HIS A 1 118 ? -10.704 11.596 -4.131 1.00 98.69 118 HIS A N 1
ATOM 919 C CA . HIS A 1 118 ? -10.364 12.880 -3.524 1.00 98.69 118 HIS A CA 1
ATOM 920 C C . HIS A 1 118 ? -9.929 12.721 -2.064 1.00 98.69 118 HIS A C 1
ATOM 922 O O . HIS A 1 118 ? -10.509 11.940 -1.304 1.00 98.69 118 HIS A O 1
ATOM 928 N N . ALA A 1 119 ? -8.957 13.531 -1.638 1.00 98.75 119 ALA A N 1
ATOM 929 C CA . ALA A 1 119 ? -8.441 13.540 -0.270 1.00 98.75 119 ALA A CA 1
ATOM 930 C C . ALA A 1 119 ? -9.546 13.735 0.778 1.00 98.75 119 ALA A C 1
ATOM 932 O O . ALA A 1 119 ? -9.556 13.073 1.816 1.00 98.75 119 ALA A O 1
ATOM 933 N N . LYS A 1 120 ? -10.519 14.610 0.497 1.00 98.69 120 LYS A N 1
ATOM 934 C CA . LYS A 1 120 ? -11.648 14.867 1.402 1.00 98.69 120 LYS A CA 1
ATOM 935 C C . LYS A 1 120 ? -12.505 13.625 1.632 1.00 98.69 120 LYS A C 1
ATOM 937 O O . LYS A 1 120 ? -12.843 13.351 2.780 1.00 98.69 120 LYS A O 1
ATOM 942 N N . ASP A 1 121 ? -12.801 12.866 0.580 1.00 98.81 121 ASP A N 1
ATOM 943 C CA . ASP A 1 121 ? -13.629 11.661 0.677 1.00 98.81 121 ASP A CA 1
ATOM 944 C C . ASP A 1 121 ? -12.905 10.558 1.457 1.00 98.81 121 ASP A C 1
ATOM 946 O O . ASP A 1 121 ? -13.499 9.913 2.322 1.00 98.81 121 ASP A O 1
ATOM 950 N N . LEU A 1 122 ? -11.598 10.397 1.219 1.00 98.88 122 LEU A N 1
ATOM 951 C CA . LEU A 1 122 ? -10.761 9.456 1.964 1.00 98.88 122 LEU A CA 1
ATOM 952 C C . LEU A 1 122 ? -10.721 9.790 3.464 1.00 98.88 122 LEU A C 1
ATOM 954 O O . LEU A 1 122 ? -10.993 8.934 4.306 1.00 98.88 122 LEU A O 1
ATOM 958 N N . ASN A 1 123 ? -10.436 11.048 3.811 1.00 98.88 123 ASN A N 1
ATOM 959 C CA . ASN A 1 123 ? -10.375 11.474 5.211 1.00 98.88 123 ASN A CA 1
ATOM 960 C C . ASN A 1 123 ? -11.748 11.448 5.892 1.00 98.88 123 ASN A C 1
ATOM 962 O O . ASN A 1 123 ? -11.825 11.214 7.099 1.00 98.88 123 ASN A O 1
ATOM 966 N N . GLN A 1 124 ? -12.834 11.672 5.148 1.00 98.81 124 GLN A N 1
ATOM 967 C CA . GLN A 1 124 ? -14.181 11.507 5.682 1.00 98.81 124 GLN A CA 1
ATOM 968 C C . GLN A 1 124 ? -14.478 10.036 5.989 1.00 98.81 124 GLN A C 1
ATOM 970 O O . GLN A 1 124 ? -14.968 9.744 7.076 1.00 98.81 124 GLN A O 1
ATOM 975 N N . ALA A 1 125 ? -14.102 9.105 5.108 1.00 98.88 125 ALA A N 1
ATOM 976 C CA . ALA A 1 125 ? -14.275 7.677 5.365 1.00 98.88 125 ALA A CA 1
ATOM 977 C C . ALA A 1 125 ? -13.531 7.220 6.631 1.00 98.88 125 ALA A C 1
ATOM 979 O O . ALA A 1 125 ? -14.099 6.489 7.440 1.00 98.88 125 ALA A O 1
ATOM 980 N N . PHE A 1 126 ? -12.309 7.708 6.872 1.00 98.88 126 PHE A N 1
ATOM 981 C CA . PHE A 1 126 ? -11.591 7.435 8.123 1.00 98.88 126 PHE A CA 1
ATOM 982 C C . PHE A 1 126 ? -12.345 7.920 9.367 1.00 98.88 126 PHE A C 1
ATOM 984 O O . PHE A 1 126 ? -12.471 7.182 10.347 1.00 98.88 126 PHE A O 1
ATOM 991 N N . LYS A 1 127 ? -12.883 9.146 9.327 1.00 98.81 127 LYS A N 1
ATOM 992 C CA . LYS A 1 127 ? -13.686 9.712 10.425 1.00 98.81 127 LYS A CA 1
ATOM 993 C C . LYS A 1 127 ? -14.960 8.903 10.661 1.00 98.81 127 LYS A C 1
ATOM 995 O O . LYS A 1 127 ? -15.312 8.627 11.812 1.00 98.81 127 LYS A O 1
ATOM 1000 N N . ASP A 1 128 ? -15.623 8.489 9.587 1.00 98.75 128 ASP A N 1
ATOM 1001 C CA . ASP A 1 128 ? -16.843 7.690 9.650 1.00 98.75 128 ASP A CA 1
ATOM 1002 C C . ASP A 1 128 ? -16.568 6.320 10.276 1.00 98.75 128 ASP A C 1
ATOM 1004 O O . ASP A 1 128 ? -17.301 5.891 11.170 1.00 98.75 128 ASP A O 1
ATOM 1008 N N . MET A 1 129 ? -15.483 5.657 9.872 1.00 98.69 129 MET A N 1
ATOM 1009 C CA . MET A 1 129 ? -15.072 4.371 10.437 1.00 98.69 129 MET A CA 1
ATOM 1010 C C . MET A 1 129 ? -14.685 4.466 11.915 1.00 98.69 129 MET A C 1
ATOM 1012 O O . MET A 1 129 ? -15.094 3.613 12.706 1.00 98.69 129 MET A O 1
ATOM 1016 N N . ASN A 1 130 ? -13.950 5.512 12.315 1.00 98.62 130 ASN A N 1
ATOM 1017 C CA . ASN A 1 130 ? -13.616 5.743 13.722 1.00 98.62 130 ASN A CA 1
ATOM 1018 C C . ASN A 1 130 ? -14.879 5.977 14.571 1.00 98.62 130 ASN A C 1
ATOM 1020 O O . ASN A 1 130 ? -15.029 5.393 15.649 1.00 98.62 130 ASN A O 1
ATOM 1024 N N . THR A 1 131 ? -15.820 6.778 14.061 1.00 98.56 131 THR A N 1
ATOM 1025 C CA . THR A 1 131 ? -17.106 7.053 14.725 1.00 98.56 131 THR A CA 1
ATOM 1026 C C . THR A 1 131 ? -17.920 5.772 14.900 1.00 98.56 131 THR A C 1
ATOM 1028 O O . THR A 1 131 ? -18.481 5.531 15.968 1.00 98.56 131 THR A O 1
ATOM 1031 N N . LYS A 1 132 ? -17.936 4.913 13.875 1.00 98.50 132 LYS A N 1
ATOM 1032 C CA . LYS A 1 132 ? -18.615 3.609 13.876 1.00 98.50 132 LYS A CA 1
ATOM 1033 C C . LYS A 1 132 ? -17.845 2.510 14.622 1.00 98.50 132 LYS A C 1
ATOM 1035 O O . LYS A 1 132 ? -18.339 1.389 14.691 1.00 98.50 132 LYS A O 1
ATOM 1040 N N . LYS A 1 133 ? -16.665 2.812 15.181 1.00 98.44 133 LYS A N 1
ATOM 1041 C CA . LYS A 1 133 ? -15.801 1.858 15.900 1.00 98.44 133 LYS A CA 1
ATOM 1042 C C . LYS A 1 133 ? -15.466 0.612 15.072 1.00 98.44 133 LYS A C 1
ATOM 1044 O O . LYS A 1 133 ? -15.482 -0.504 15.580 1.00 98.44 133 LYS A O 1
ATOM 1049 N N . GLN A 1 134 ? -15.156 0.820 13.793 1.00 98.44 134 GLN A N 1
ATOM 1050 C CA . GLN A 1 134 ? -14.831 -0.254 12.846 1.00 98.44 134 GLN A CA 1
ATOM 1051 C C . GLN A 1 134 ? -13.370 -0.710 12.921 1.00 98.44 134 GLN A C 1
ATOM 1053 O O . GLN A 1 134 ? -12.975 -1.597 12.180 1.00 98.44 134 GLN A O 1
ATOM 1058 N N . PHE A 1 135 ? -12.548 -0.107 13.774 1.00 98.50 135 PHE A N 1
ATOM 1059 C CA . PHE A 1 135 ? -11.180 -0.542 14.032 1.00 98.50 135 PHE A CA 1
ATOM 1060 C C . PHE A 1 135 ? -10.736 -0.059 15.411 1.00 98.50 135 PHE A C 1
ATOM 1062 O O . PHE A 1 135 ? -11.260 0.930 15.934 1.00 98.50 135 PHE A O 1
ATOM 1069 N N . ASN A 1 136 ? -9.739 -0.740 15.968 1.00 98.12 136 ASN A N 1
ATOM 1070 C CA . ASN A 1 136 ? -8.918 -0.222 17.049 1.00 98.12 136 ASN A CA 1
ATOM 1071 C C . ASN A 1 136 ? -7.981 0.856 16.490 1.00 98.12 136 ASN A C 1
ATOM 1073 O O . ASN A 1 136 ? -8.179 2.038 16.769 1.00 98.12 136 ASN A O 1
ATOM 1077 N N . HIS A 1 137 ? -7.050 0.451 15.614 1.00 97.62 137 HIS A N 1
ATOM 1078 C CA . HIS A 1 137 ? -6.110 1.316 14.890 1.00 97.62 137 HIS A CA 1
ATOM 1079 C C . HIS A 1 137 ? -6.098 0.987 13.386 1.00 97.62 137 HIS A C 1
ATOM 1081 O O . HIS A 1 137 ? -6.258 -0.175 12.999 1.00 97.62 137 HIS A O 1
ATOM 1087 N N . LEU A 1 138 ? -5.849 1.995 12.546 1.00 98.75 138 LEU A N 1
ATOM 1088 C CA . LEU A 1 138 ? -5.680 1.842 11.100 1.00 98.75 138 LEU A CA 1
ATOM 1089 C C . LEU A 1 138 ? -4.327 2.404 10.652 1.00 98.75 138 LEU A C 1
ATOM 1091 O O . LEU A 1 138 ? -3.978 3.529 11.004 1.00 98.75 138 LEU A O 1
ATOM 1095 N N . VAL A 1 139 ? -3.593 1.635 9.845 1.00 98.81 139 VAL A N 1
ATOM 1096 C CA . VAL A 1 139 ? -2.354 2.060 9.177 1.00 98.81 139 VAL A CA 1
ATOM 1097 C C . VAL A 1 139 ? -2.584 2.121 7.669 1.00 98.81 139 VAL A C 1
ATOM 1099 O O . VAL A 1 139 ? -3.072 1.159 7.076 1.00 98.81 139 VAL A O 1
ATOM 1102 N N . PHE A 1 140 ? -2.230 3.246 7.046 1.00 98.88 140 PHE A N 1
ATOM 1103 C CA . PHE A 1 140 ? -2.431 3.491 5.617 1.00 98.88 140 PHE A CA 1
ATOM 1104 C C . PHE A 1 140 ? -1.117 3.840 4.916 1.00 98.88 140 PHE A C 1
ATOM 1106 O O . PHE A 1 140 ? -0.513 4.863 5.220 1.00 98.88 140 PHE A O 1
ATOM 1113 N N . TYR A 1 141 ? -0.685 3.038 3.947 1.00 98.88 141 TYR A N 1
ATOM 1114 C CA . TYR A 1 141 ? 0.482 3.316 3.105 1.00 98.88 141 TYR A CA 1
ATOM 1115 C C . TYR A 1 141 ? 0.024 3.774 1.718 1.00 98.88 141 TYR A C 1
ATOM 1117 O O . TYR A 1 141 ? -0.727 3.070 1.041 1.00 98.88 141 TYR A O 1
ATOM 1125 N N . LEU A 1 142 ? 0.480 4.955 1.289 1.00 98.75 142 LEU A N 1
ATOM 1126 C CA . LEU A 1 142 ? 0.116 5.550 0.004 1.00 98.75 142 LEU A CA 1
ATOM 1127 C C . LEU A 1 142 ? 1.331 5.747 -0.905 1.00 98.75 142 LEU A C 1
ATOM 1129 O O . LEU A 1 142 ? 2.145 6.646 -0.686 1.00 98.75 142 LEU A O 1
ATOM 1133 N N . ALA A 1 143 ? 1.388 4.971 -1.982 1.00 97.56 143 ALA A N 1
ATOM 1134 C CA . ALA A 1 143 ? 2.326 5.128 -3.082 1.00 97.56 143 ALA A CA 1
ATOM 1135 C C . ALA A 1 143 ? 1.697 5.948 -4.218 1.00 97.56 143 ALA A C 1
ATOM 1137 O O . ALA A 1 143 ? 1.009 5.409 -5.076 1.00 97.56 143 ALA A O 1
ATOM 1138 N N . ALA A 1 144 ? 1.929 7.262 -4.226 1.00 97.12 144 ALA A N 1
ATOM 1139 C CA . ALA A 1 144 ? 1.498 8.147 -5.308 1.00 97.12 144 ALA A CA 1
ATOM 1140 C C . ALA A 1 144 ? 2.412 9.378 -5.425 1.00 97.12 144 ALA A C 1
ATOM 1142 O O . ALA A 1 144 ? 3.159 9.696 -4.498 1.00 97.12 144 ALA A O 1
ATOM 1143 N N . CYS A 1 145 ? 2.354 10.079 -6.561 1.00 97.50 145 CYS A N 1
ATOM 1144 C CA . CYS A 1 145 ? 2.879 11.445 -6.628 1.00 97.50 145 CYS A CA 1
ATOM 1145 C C . CYS A 1 145 ? 2.016 12.363 -5.754 1.00 97.50 145 CYS A C 1
ATOM 1147 O O . CYS A 1 145 ? 0.814 12.136 -5.633 1.00 97.50 145 CYS A O 1
ATOM 1149 N N . GLU A 1 146 ? 2.634 13.371 -5.142 1.00 98.38 146 GLU A N 1
ATOM 1150 C CA . GLU A 1 146 ? 1.980 14.327 -4.246 1.00 98.38 146 GLU A CA 1
ATOM 1151 C C . GLU A 1 146 ? 1.194 13.656 -3.101 1.00 98.38 146 GLU A C 1
ATOM 1153 O O . GLU A 1 146 ? 0.286 14.252 -2.527 1.00 98.38 146 GLU A O 1
ATOM 1158 N N . ALA A 1 147 ? 1.552 12.424 -2.718 1.00 98.31 147 ALA A N 1
ATOM 1159 C CA . ALA A 1 147 ? 0.784 11.598 -1.788 1.00 98.31 147 ALA A CA 1
ATOM 1160 C C . ALA A 1 147 ? 0.570 12.268 -0.421 1.00 98.31 147 ALA A C 1
ATOM 1162 O O . ALA A 1 147 ? -0.471 12.079 0.205 1.00 98.31 147 ALA A O 1
ATOM 1163 N N . GLY A 1 148 ? 1.517 13.094 0.035 1.00 98.62 148 GLY A N 1
ATOM 1164 C CA . GLY A 1 148 ? 1.366 13.861 1.271 1.00 98.62 148 GLY A CA 1
ATOM 1165 C C . GLY A 1 148 ? 0.167 14.821 1.267 1.00 98.62 148 GLY A C 1
ATOM 1166 O O . GLY A 1 148 ? -0.406 15.090 2.324 1.00 98.62 148 GLY A O 1
ATOM 1167 N N . SER A 1 149 ? -0.259 15.309 0.094 1.00 98.69 149 SER A N 1
ATOM 1168 C CA . SER A 1 149 ? -1.434 16.189 -0.049 1.00 98.69 149 SER A CA 1
ATOM 1169 C C . SER A 1 149 ? -2.743 15.488 0.331 1.00 98.69 149 SER A C 1
ATOM 1171 O O . SER A 1 149 ? -3.689 16.140 0.764 1.00 98.69 149 SER A O 1
ATOM 1173 N N . MET A 1 150 ? -2.785 14.150 0.281 1.00 98.81 150 MET A N 1
ATOM 1174 C CA . MET A 1 150 ? -3.963 13.375 0.678 1.00 98.81 150 MET A CA 1
ATOM 1175 C C . MET A 1 150 ? -4.249 13.441 2.181 1.00 98.81 150 MET A C 1
ATOM 1177 O O . MET A 1 150 ? -5.359 13.121 2.600 1.00 98.81 150 MET A O 1
ATOM 1181 N N . PHE A 1 151 ? -3.276 13.852 2.999 1.00 98.75 151 PHE A N 1
ATOM 1182 C CA . PHE A 1 151 ? -3.386 13.844 4.461 1.00 98.75 151 PHE A CA 1
ATOM 1183 C C . PHE A 1 151 ? -3.062 15.198 5.093 1.00 98.75 151 PHE A C 1
ATOM 1185 O O . PHE A 1 151 ? -3.632 15.542 6.132 1.00 98.75 151 PHE A O 1
ATOM 1192 N N . ALA A 1 152 ? -2.168 15.982 4.484 1.00 97.81 152 ALA A N 1
ATOM 1193 C CA . ALA A 1 152 ? -1.730 17.264 5.016 1.00 97.81 152 ALA A CA 1
ATOM 1194 C C . ALA A 1 152 ? -2.927 18.189 5.294 1.00 97.81 152 ALA A C 1
ATOM 1196 O O . ALA A 1 152 ? -3.689 18.531 4.397 1.00 97.81 152 ALA A O 1
ATOM 1197 N N . LYS A 1 153 ? -3.077 18.616 6.557 1.00 96.06 153 LYS A N 1
ATOM 1198 C CA . LYS A 1 153 ? -4.184 19.465 7.056 1.00 96.06 153 LYS A CA 1
ATOM 1199 C C . LYS A 1 153 ? -5.584 18.823 7.008 1.00 96.06 153 LYS A C 1
ATOM 1201 O O . LYS A 1 153 ? -6.551 19.495 7.363 1.00 96.06 153 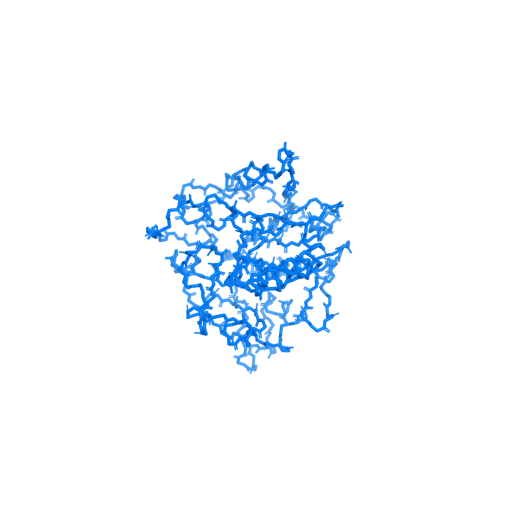LYS A O 1
ATOM 1206 N N . LEU A 1 154 ? -5.705 17.557 6.605 1.00 98.12 154 LEU A N 1
ATOM 1207 C CA . LEU A 1 154 ? -6.981 16.846 6.469 1.00 98.12 154 LEU A CA 1
ATOM 1208 C C . LEU A 1 154 ? -7.133 15.694 7.467 1.00 98.12 154 LEU A C 1
ATOM 1210 O O . LEU A 1 154 ? -8.230 15.525 8.012 1.00 98.12 154 LEU A O 1
ATOM 1214 N N . LEU A 1 155 ? -6.056 14.939 7.710 1.00 98.50 155 LEU A N 1
ATOM 1215 C CA . LEU A 1 155 ? -6.049 13.788 8.610 1.00 98.50 155 LEU A CA 1
ATOM 1216 C C . LEU A 1 155 ? -5.850 14.255 10.061 1.00 98.50 155 LEU A C 1
ATOM 1218 O O . LEU A 1 155 ? -4.768 14.751 10.389 1.00 98.50 155 LEU A O 1
ATOM 1222 N N . PRO A 1 156 ? -6.861 14.130 10.940 1.00 97.62 156 PRO A N 1
ATOM 1223 C CA . PRO A 1 156 ? -6.695 14.469 12.345 1.00 97.62 156 PRO A CA 1
ATOM 1224 C C . PRO A 1 156 ? -5.869 13.398 13.073 1.00 97.62 156 PRO A C 1
ATOM 1226 O O . PRO A 1 156 ? -5.767 12.255 12.629 1.00 97.62 156 PRO A O 1
ATOM 1229 N N . ASN A 1 157 ? -5.273 13.775 14.200 1.00 97.56 157 ASN A N 1
ATOM 1230 C CA . ASN A 1 157 ? -4.363 12.927 14.975 1.00 97.56 157 ASN A CA 1
ATOM 1231 C C . ASN A 1 157 ? -5.028 12.219 16.169 1.00 97.56 157 ASN A C 1
ATOM 1233 O O . ASN A 1 157 ? -4.333 11.605 16.969 1.00 97.56 157 ASN A O 1
ATOM 1237 N N . ASP A 1 158 ? -6.352 12.304 16.296 1.00 97.75 158 ASP A N 1
ATOM 1238 C CA . ASP A 1 158 ? -7.143 11.786 17.420 1.00 97.75 158 ASP A CA 1
ATOM 1239 C C . ASP A 1 158 ? -8.216 10.768 16.984 1.00 97.75 158 ASP A C 1
ATOM 1241 O O . ASP A 1 158 ? -9.166 10.493 17.717 1.00 97.75 158 ASP A O 1
ATOM 1245 N N . ILE A 1 159 ? -8.058 10.180 15.791 1.00 98.31 159 ILE A N 1
ATOM 1246 C CA . ILE A 1 159 ? -8.987 9.183 15.225 1.00 98.31 159 ILE A CA 1
ATOM 1247 C C . ILE A 1 159 ? -8.366 7.790 15.044 1.00 98.31 159 ILE A C 1
ATOM 1249 O O . ILE A 1 159 ? -8.916 6.965 14.313 1.00 98.31 159 ILE A O 1
ATOM 1253 N N . ASN A 1 160 ? -7.241 7.510 15.707 1.00 98.38 160 ASN A N 1
ATOM 1254 C CA . ASN A 1 160 ? -6.521 6.232 15.642 1.00 98.38 160 ASN A CA 1
ATOM 1255 C C . ASN A 1 160 ? -6.131 5.798 14.211 1.00 98.38 160 ASN A C 1
ATOM 1257 O O . ASN A 1 160 ? -6.144 4.608 13.884 1.00 98.38 160 ASN A O 1
ATOM 1261 N N . VAL A 1 161 ? -5.805 6.761 13.348 1.00 98.81 161 VAL A N 1
ATOM 1262 C CA . VAL A 1 161 ? -5.318 6.512 11.986 1.00 98.81 161 VAL A CA 1
ATOM 1263 C C . VAL A 1 161 ? -3.897 7.038 11.871 1.00 98.81 161 VAL A C 1
ATOM 1265 O O . VAL A 1 161 ? -3.655 8.208 12.157 1.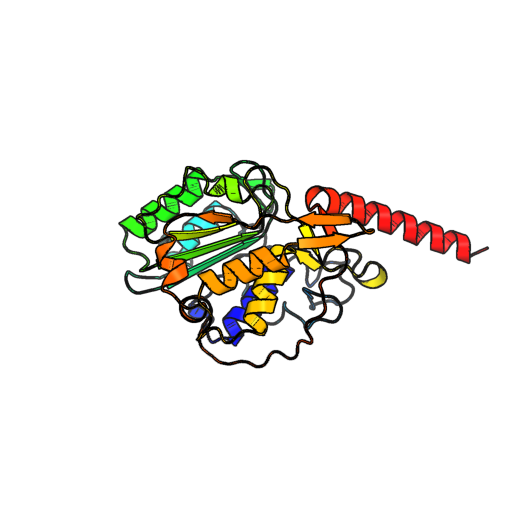00 98.81 161 VAL A O 1
ATOM 1268 N N . TYR A 1 162 ? -2.985 6.187 11.417 1.00 98.81 162 TYR A N 1
ATOM 1269 C CA . TYR A 1 162 ? -1.620 6.541 11.043 1.00 98.81 162 TYR A CA 1
ATOM 1270 C C . TYR A 1 162 ? -1.452 6.348 9.538 1.00 98.81 162 TYR A C 1
ATOM 1272 O O . TYR A 1 162 ? -1.832 5.308 8.999 1.00 98.81 162 TYR A O 1
ATOM 1280 N N . ALA A 1 163 ? -0.899 7.340 8.848 1.00 98.81 163 ALA A N 1
ATOM 1281 C CA . ALA A 1 163 ? -0.684 7.264 7.410 1.00 98.81 163 ALA A CA 1
ATOM 1282 C C . ALA A 1 163 ? 0.766 7.571 7.048 1.00 98.81 163 ALA A C 1
ATOM 1284 O O . ALA A 1 163 ? 1.351 8.508 7.586 1.00 98.81 163 ALA A O 1
ATOM 1285 N N . VAL A 1 164 ? 1.306 6.820 6.091 1.00 98.69 164 VAL A N 1
ATOM 1286 C CA . VAL A 1 164 ? 2.610 7.056 5.470 1.00 98.69 164 VAL A CA 1
ATOM 1287 C C . VAL A 1 164 ? 2.391 7.359 3.995 1.00 98.69 164 VAL A C 1
ATOM 1289 O O . VAL A 1 164 ? 1.763 6.579 3.276 1.00 98.69 164 VAL A O 1
ATOM 1292 N N . SER A 1 165 ? 2.913 8.489 3.531 1.00 98.56 165 SER A N 1
ATOM 1293 C CA . SER A 1 165 ? 2.929 8.842 2.115 1.00 98.56 165 SER A CA 1
ATOM 1294 C C . SER A 1 165 ? 4.306 8.597 1.516 1.00 98.56 165 SER A C 1
ATOM 1296 O O . SER A 1 165 ? 5.336 8.829 2.146 1.00 98.56 165 SER A O 1
ATOM 1298 N N . ALA A 1 166 ? 4.323 8.182 0.254 1.00 97.56 166 ALA A N 1
ATOM 1299 C CA . ALA A 1 166 ? 5.549 7.977 -0.499 1.00 97.56 166 ALA A CA 1
ATOM 1300 C C . ALA A 1 166 ? 6.316 9.269 -0.793 1.00 97.56 166 ALA A C 1
ATOM 1302 O O . ALA A 1 166 ? 7.516 9.201 -1.050 1.00 97.56 166 ALA A O 1
ATOM 1303 N N . THR A 1 167 ? 5.635 10.415 -0.795 1.00 97.88 167 THR A N 1
ATOM 1304 C CA . THR A 1 167 ? 6.199 11.724 -1.137 1.00 97.88 167 THR A CA 1
ATOM 1305 C C . THR A 1 167 ? 5.617 12.822 -0.255 1.00 97.88 167 THR A C 1
ATOM 1307 O O . THR A 1 167 ? 4.518 12.677 0.301 1.00 97.88 167 THR A O 1
ATOM 1310 N N . LYS A 1 168 ? 6.309 13.962 -0.185 1.00 97.56 168 LYS A N 1
ATOM 1311 C CA . LYS A 1 168 ? 5.736 15.211 0.343 1.00 97.56 168 LYS A CA 1
ATOM 1312 C C . LYS A 1 168 ? 4.632 15.766 -0.592 1.00 97.56 168 LYS A C 1
ATOM 1314 O O . LYS A 1 168 ? 4.534 15.333 -1.744 1.00 97.56 168 LYS A O 1
ATOM 1319 N N . PRO A 1 169 ? 3.780 16.707 -0.128 1.00 98.00 169 PRO A N 1
ATOM 1320 C CA . PRO A 1 169 ? 2.635 17.200 -0.906 1.00 98.00 169 PRO A CA 1
ATOM 1321 C C . PRO A 1 169 ? 2.971 17.812 -2.275 1.00 98.00 169 PRO A C 1
ATOM 1323 O O . PRO A 1 169 ? 2.124 17.820 -3.153 1.00 98.00 169 PRO A O 1
ATOM 1326 N N . ASP A 1 170 ? 4.190 18.312 -2.466 1.00 96.62 170 ASP A N 1
ATOM 1327 C CA . ASP A 1 170 ? 4.668 18.995 -3.674 1.00 96.62 170 ASP A CA 1
ATOM 1328 C C . ASP A 1 170 ? 5.756 18.192 -4.421 1.00 96.62 170 ASP A C 1
ATOM 1330 O O . ASP A 1 170 ? 6.605 18.766 -5.104 1.00 96.62 170 ASP A O 1
ATOM 1334 N N . GLU A 1 171 ? 5.783 16.865 -4.259 1.00 96.25 171 GLU A N 1
ATOM 1335 C CA . GLU A 1 171 ? 6.823 15.988 -4.810 1.00 96.25 171 GLU A CA 1
ATOM 1336 C C . GLU A 1 171 ? 6.267 14.834 -5.641 1.00 96.25 171 GLU A C 1
ATOM 1338 O O . GLU A 1 171 ? 5.270 14.201 -5.296 1.00 96.25 171 GLU A O 1
ATOM 1343 N N . LEU A 1 172 ? 6.986 14.509 -6.713 1.00 95.38 172 LEU A N 1
ATOM 1344 C CA . LEU A 1 172 ? 6.712 13.363 -7.570 1.00 95.38 172 LEU A CA 1
ATOM 1345 C C . LEU A 1 172 ? 7.298 12.070 -6.998 1.00 95.38 172 LEU A C 1
ATOM 1347 O O . LEU A 1 172 ? 8.401 12.054 -6.459 1.00 95.38 172 LEU A O 1
ATOM 1351 N N . GLY A 1 173 ? 6.587 10.960 -7.193 1.00 94.00 173 GLY A N 1
ATOM 1352 C CA . GLY A 1 173 ? 7.084 9.634 -6.830 1.00 94.00 173 GLY A CA 1
ATOM 1353 C C . GLY A 1 173 ? 8.013 9.051 -7.892 1.00 94.00 173 GLY A C 1
ATOM 1354 O O . GLY A 1 173 ? 7.948 9.421 -9.071 1.00 94.00 173 GLY A O 1
ATOM 1355 N N . TRP A 1 174 ? 8.812 8.058 -7.509 1.00 94.88 174 TRP A N 1
ATOM 1356 C CA . TRP A 1 174 ? 9.745 7.381 -8.406 1.00 94.88 174 TRP A CA 1
ATOM 1357 C C . TRP A 1 174 ? 9.312 5.957 -8.746 1.00 94.88 174 TRP A C 1
ATOM 1359 O O . TRP A 1 174 ? 8.794 5.215 -7.911 1.00 94.88 174 TRP A O 1
ATOM 1369 N N . LYS A 1 175 ? 9.559 5.562 -9.994 1.00 94.06 175 LYS A N 1
ATOM 1370 C CA . LYS A 1 175 ? 9.547 4.167 -10.431 1.00 94.06 175 LYS A CA 1
ATOM 1371 C C . LYS A 1 175 ? 10.932 3.564 -10.236 1.00 94.06 175 LYS A C 1
ATOM 1373 O O . LYS A 1 175 ? 11.933 4.264 -10.380 1.00 94.06 175 LYS A O 1
ATOM 1378 N N . ALA A 1 176 ? 10.960 2.271 -9.942 1.00 92.50 176 ALA A N 1
ATOM 1379 C CA . ALA A 1 176 ? 12.170 1.481 -9.777 1.00 92.50 176 ALA A CA 1
ATOM 1380 C C . ALA A 1 176 ? 12.058 0.164 -10.554 1.00 92.50 176 ALA A C 1
ATOM 1382 O O . ALA A 1 176 ? 10.967 -0.227 -10.986 1.00 92.50 176 ALA A O 1
ATOM 1383 N N . ASN A 1 177 ? 13.190 -0.524 -10.702 1.00 90.44 177 ASN A N 1
ATOM 1384 C CA . ASN A 1 177 ? 13.312 -1.849 -11.308 1.00 90.44 177 ASN A CA 1
ATOM 1385 C C . ASN A 1 177 ? 12.867 -1.863 -12.776 1.00 90.44 177 ASN A C 1
ATOM 1387 O O . ASN A 1 177 ? 11.685 -1.969 -13.087 1.00 90.44 177 ASN A O 1
ATOM 1391 N N . SER A 1 178 ? 13.818 -1.794 -13.708 1.00 88.94 178 SER A N 1
ATOM 1392 C CA . SER A 1 178 ? 13.543 -1.955 -15.144 1.00 88.94 178 SER A CA 1
ATOM 1393 C C . SER A 1 178 ? 14.447 -3.010 -15.775 1.00 88.94 178 SER A C 1
ATOM 1395 O O . SER A 1 178 ? 15.633 -3.094 -15.474 1.00 88.94 178 SER A O 1
ATOM 1397 N N . GLU A 1 179 ? 13.884 -3.797 -16.691 1.00 88.69 179 GLU A N 1
ATOM 1398 C CA . GLU A 1 179 ? 14.637 -4.705 -17.560 1.00 88.69 179 GLU A CA 1
ATOM 1399 C C . GLU A 1 179 ? 14.182 -4.477 -19.004 1.00 88.69 179 GLU A C 1
ATOM 1401 O O . GLU A 1 179 ? 13.280 -5.144 -19.522 1.00 88.69 179 GLU A O 1
ATOM 1406 N N . TRP A 1 180 ? 14.776 -3.468 -19.647 1.00 87.94 180 TRP A N 1
ATOM 1407 C CA . TRP A 1 180 ? 14.314 -2.943 -20.937 1.00 87.94 180 TRP A CA 1
ATOM 1408 C C . TRP A 1 180 ? 14.257 -3.992 -22.045 1.00 87.94 180 TRP A C 1
ATOM 1410 O O . TRP A 1 180 ? 13.313 -3.998 -22.826 1.00 87.94 180 TRP A O 1
ATOM 1420 N N . LYS A 1 181 ? 15.222 -4.918 -22.073 1.00 86.94 181 LYS A N 1
ATOM 1421 C CA . LYS A 1 181 ? 15.288 -5.979 -23.090 1.00 86.94 181 LYS A CA 1
ATOM 1422 C C . LYS A 1 181 ? 14.156 -6.999 -22.983 1.00 86.94 181 LYS A C 1
ATOM 1424 O O . LYS A 1 181 ? 13.818 -7.613 -23.987 1.00 86.94 181 LYS A O 1
ATOM 1429 N N . LYS A 1 182 ? 13.615 -7.208 -21.780 1.00 90.00 182 LYS A N 1
ATOM 1430 C CA . LYS A 1 182 ? 12.621 -8.249 -21.512 1.00 90.00 182 LYS A CA 1
ATOM 1431 C C . LYS A 1 182 ? 11.225 -7.664 -21.359 1.00 90.00 182 LYS A C 1
ATOM 1433 O O . LYS A 1 182 ? 10.341 -7.969 -22.150 1.00 90.00 182 LYS A O 1
ATOM 1438 N N . TYR A 1 183 ? 11.027 -6.821 -20.350 1.00 90.25 183 TYR A N 1
ATOM 1439 C CA . TYR A 1 183 ? 9.699 -6.321 -19.991 1.00 90.25 183 TYR A CA 1
ATOM 1440 C C . TYR A 1 183 ? 9.376 -4.969 -20.622 1.00 90.25 183 TYR A C 1
ATOM 1442 O O . TYR A 1 183 ? 8.202 -4.626 -20.752 1.00 90.25 183 TYR A O 1
ATOM 1450 N N . ASN A 1 184 ? 10.401 -4.192 -20.991 1.00 90.06 184 ASN A N 1
ATOM 1451 C CA . ASN A 1 184 ? 10.250 -2.864 -21.590 1.00 90.06 184 ASN A CA 1
ATOM 1452 C C . ASN A 1 184 ? 9.299 -1.934 -20.791 1.00 90.06 184 ASN A C 1
ATOM 1454 O O . ASN A 1 184 ? 8.460 -1.213 -21.330 1.00 90.06 184 ASN A O 1
ATOM 1458 N N . THR A 1 185 ? 9.392 -2.000 -19.464 1.00 92.19 185 THR A N 1
ATOM 1459 C CA . THR A 1 185 ? 8.619 -1.198 -18.512 1.00 92.19 185 THR A CA 1
ATOM 1460 C C . THR A 1 185 ? 9.334 -1.197 -17.164 1.00 92.19 185 THR A C 1
ATOM 1462 O O . THR A 1 185 ? 10.160 -2.064 -16.879 1.00 92.19 185 THR A O 1
ATOM 1465 N N . TRP A 1 186 ? 8.939 -0.264 -16.304 1.00 93.62 186 TRP A N 1
ATOM 1466 C CA . TRP A 1 186 ? 9.173 -0.324 -14.864 1.00 93.62 186 TRP A CA 1
ATOM 1467 C C . TRP A 1 186 ? 8.338 -1.430 -14.204 1.00 93.62 186 TRP A C 1
ATOM 1469 O O . TRP A 1 186 ? 7.183 -1.656 -14.609 1.00 93.62 186 TRP A O 1
ATOM 1479 N N . LEU A 1 187 ? 8.923 -2.087 -13.204 1.00 94.38 187 LEU A N 1
ATOM 1480 C CA . LEU A 1 187 ? 8.373 -3.231 -12.474 1.00 94.38 187 LEU A CA 1
ATOM 1481 C C . LEU A 1 187 ? 7.809 -2.849 -11.100 1.00 94.38 187 LEU A C 1
ATOM 1483 O O . LEU A 1 187 ? 7.020 -3.621 -10.563 1.00 94.38 187 LEU A O 1
ATOM 1487 N N . ALA A 1 188 ? 8.184 -1.684 -10.558 1.00 94.38 188 ALA A N 1
ATOM 1488 C CA . ALA A 1 188 ? 7.762 -1.259 -9.226 1.00 94.38 188 ALA A CA 1
ATOM 1489 C C . ALA A 1 188 ? 7.717 0.268 -9.043 1.00 94.38 188 ALA A C 1
ATOM 1491 O O . ALA A 1 188 ? 8.313 1.035 -9.814 1.00 94.38 188 ALA A O 1
ATOM 1492 N N . VAL A 1 189 ? 7.051 0.707 -7.978 1.00 94.56 189 VAL A N 1
ATOM 1493 C CA . VAL A 1 189 ? 7.244 2.022 -7.348 1.00 94.56 189 VAL A CA 1
ATOM 1494 C C . VAL A 1 189 ? 8.341 1.929 -6.295 1.00 94.56 189 VAL A C 1
ATOM 1496 O O . VAL A 1 189 ? 8.375 0.989 -5.509 1.00 94.56 189 VAL A O 1
ATOM 1499 N N . TYR A 1 190 ? 9.235 2.918 -6.235 1.00 94.00 190 TYR A N 1
ATOM 1500 C CA . TYR A 1 190 ? 10.397 2.833 -5.353 1.00 94.00 190 TYR A CA 1
ATOM 1501 C C . TYR A 1 190 ? 10.023 2.740 -3.867 1.00 94.00 190 TYR A C 1
ATOM 1503 O O . TYR A 1 190 ? 10.535 1.879 -3.161 1.00 94.00 190 TYR A O 1
ATOM 1511 N N . PHE A 1 191 ? 9.058 3.549 -3.420 1.00 95.62 191 PHE A N 1
ATOM 1512 C CA . PHE A 1 191 ? 8.507 3.447 -2.065 1.00 95.62 191 PHE A CA 1
ATOM 1513 C C . PHE A 1 191 ? 7.936 2.058 -1.760 1.00 95.62 191 PHE A C 1
ATOM 1515 O O . PHE A 1 191 ? 8.108 1.565 -0.653 1.00 95.62 191 PHE A O 1
ATOM 1522 N N . ALA A 1 192 ? 7.275 1.417 -2.729 1.00 95.44 192 ALA A N 1
ATOM 1523 C CA . ALA A 1 192 ? 6.743 0.074 -2.541 1.00 95.44 192 ALA A CA 1
ATOM 1524 C C . ALA A 1 192 ? 7.871 -0.935 -2.314 1.00 95.44 192 ALA A C 1
ATOM 1526 O O . ALA A 1 192 ? 7.833 -1.692 -1.349 1.00 95.44 192 ALA A O 1
ATOM 1527 N N . VAL A 1 193 ? 8.914 -0.881 -3.151 1.00 93.12 193 VAL A N 1
ATOM 1528 C CA . VAL A 1 193 ? 10.106 -1.731 -3.012 1.00 93.12 193 VAL A CA 1
ATOM 1529 C C . VAL A 1 193 ? 10.700 -1.619 -1.611 1.00 93.12 193 VAL A C 1
ATOM 1531 O O . VAL A 1 193 ? 11.031 -2.639 -1.016 1.00 93.12 193 VAL A O 1
ATOM 1534 N N . THR A 1 194 ? 10.834 -0.408 -1.065 1.00 93.38 194 THR A N 1
ATOM 1535 C CA . THR A 1 194 ? 11.540 -0.225 0.207 1.00 93.38 194 THR A CA 1
ATOM 1536 C C . THR A 1 194 ? 10.805 -0.824 1.397 1.00 93.38 194 THR A C 1
ATOM 1538 O O . THR A 1 194 ? 11.444 -1.522 2.185 1.00 93.38 194 THR A O 1
ATOM 1541 N N . TRP A 1 195 ? 9.490 -0.623 1.521 1.00 96.31 195 TRP A N 1
ATOM 1542 C CA . TRP A 1 195 ? 8.739 -1.234 2.621 1.00 96.31 195 TRP A CA 1
ATOM 1543 C C . TRP A 1 195 ? 8.524 -2.738 2.410 1.00 96.31 195 TRP A C 1
ATOM 1545 O O . TRP A 1 195 ? 8.591 -3.494 3.374 1.00 96.31 195 TRP A O 1
ATOM 1555 N N . LEU A 1 196 ? 8.331 -3.197 1.166 1.00 95.88 196 LEU A N 1
ATOM 1556 C CA . LEU A 1 196 ? 8.148 -4.621 0.868 1.00 95.88 196 LEU A CA 1
ATOM 1557 C C . LEU A 1 196 ? 9.414 -5.426 1.168 1.00 95.88 196 LEU A C 1
ATOM 1559 O O . LEU A 1 196 ? 9.343 -6.419 1.882 1.00 95.88 196 LEU A O 1
ATOM 1563 N N . GLU A 1 197 ? 10.581 -4.984 0.690 1.00 92.31 197 GLU A N 1
ATOM 1564 C CA . GLU A 1 197 ? 11.855 -5.671 0.951 1.00 92.31 197 GLU A CA 1
ATOM 1565 C C . GLU A 1 197 ? 12.250 -5.635 2.433 1.00 92.31 197 GLU A C 1
ATOM 1567 O O . GLU A 1 197 ? 12.852 -6.584 2.940 1.00 92.31 197 GLU A O 1
ATOM 1572 N N . ASN A 1 198 ? 11.907 -4.560 3.147 1.00 94.62 198 ASN A N 1
ATOM 1573 C CA . ASN A 1 198 ? 12.038 -4.528 4.599 1.00 94.62 198 ASN A CA 1
ATOM 1574 C C . ASN A 1 198 ? 11.146 -5.594 5.243 1.00 94.62 198 ASN A C 1
ATOM 1576 O O . ASN A 1 198 ? 11.657 -6.417 6.000 1.00 94.62 198 ASN A O 1
ATOM 1580 N N . SER A 1 199 ? 9.869 -5.665 4.861 1.00 96.00 199 SER A N 1
ATOM 1581 C CA . SER A 1 199 ? 8.955 -6.677 5.386 1.00 96.00 199 SER A CA 1
ATOM 1582 C C . SER A 1 199 ? 9.371 -8.118 5.048 1.00 96.00 199 SER A C 1
ATOM 1584 O O . SER A 1 199 ? 9.117 -9.022 5.835 1.00 96.00 199 SER A O 1
ATOM 1586 N N . GLU A 1 200 ? 10.067 -8.350 3.928 1.00 94.25 200 GLU A N 1
ATOM 1587 C CA . GLU A 1 200 ? 10.630 -9.666 3.574 1.00 94.25 200 GLU A CA 1
ATOM 1588 C C . GLU A 1 200 ? 11.840 -10.073 4.444 1.00 94.25 200 GLU A C 1
ATOM 1590 O O . GLU A 1 200 ? 12.172 -11.258 4.533 1.00 94.25 200 GLU A O 1
ATOM 1595 N N . THR A 1 201 ? 12.548 -9.116 5.053 1.00 92.00 201 THR A N 1
ATOM 1596 C CA . THR A 1 201 ? 13.867 -9.358 5.672 1.00 92.00 201 THR A CA 1
ATOM 1597 C C . THR A 1 201 ? 13.913 -9.098 7.176 1.00 92.00 201 THR A C 1
ATOM 1599 O O . THR A 1 201 ? 14.701 -9.733 7.884 1.00 92.00 201 THR A O 1
ATOM 1602 N N . ALA A 1 202 ? 13.081 -8.192 7.684 1.00 93.19 202 ALA A N 1
ATOM 1603 C CA . ALA A 1 202 ? 13.013 -7.840 9.094 1.00 93.19 202 ALA A CA 1
ATOM 1604 C C . ALA A 1 202 ? 12.227 -8.877 9.923 1.00 93.19 202 ALA A C 1
ATOM 1606 O O . ALA A 1 202 ? 11.365 -9.607 9.435 1.00 93.19 202 ALA A O 1
ATOM 1607 N N . ASP A 1 203 ? 12.505 -8.937 11.230 1.00 94.69 203 ASP A N 1
ATOM 1608 C CA . ASP A 1 203 ? 11.653 -9.660 12.183 1.00 94.69 203 ASP A CA 1
ATOM 1609 C C . ASP A 1 203 ? 10.486 -8.740 12.573 1.00 94.69 203 ASP A C 1
ATOM 1611 O O . ASP A 1 203 ? 10.614 -7.935 13.499 1.00 94.69 203 ASP A O 1
ATOM 1615 N N . LEU A 1 204 ? 9.350 -8.860 11.873 1.00 96.38 204 LEU A N 1
ATOM 1616 C CA . LEU A 1 204 ? 8.188 -7.968 12.049 1.00 96.38 204 LEU A CA 1
ATOM 1617 C C . LEU A 1 204 ? 7.602 -7.993 13.462 1.00 96.38 204 LEU A C 1
ATOM 1619 O O . LEU A 1 204 ? 6.891 -7.071 13.847 1.00 96.38 204 LEU A O 1
ATOM 1623 N N . THR A 1 205 ? 7.906 -9.038 14.241 1.00 96.69 205 THR A N 1
ATOM 1624 C CA . THR A 1 205 ? 7.496 -9.157 15.651 1.00 96.69 205 THR A CA 1
ATOM 1625 C C . THR A 1 205 ? 8.331 -8.297 16.601 1.00 96.69 205 THR A C 1
ATOM 1627 O O . THR A 1 205 ? 8.004 -8.182 17.779 1.00 96.69 205 THR A O 1
ATOM 1630 N N . LYS A 1 206 ? 9.428 -7.716 16.102 1.00 96.19 206 LYS A N 1
ATOM 1631 C CA . LYS A 1 206 ? 10.349 -6.838 16.837 1.00 96.19 206 LYS A CA 1
ATOM 1632 C C . LYS A 1 206 ? 10.457 -5.453 16.219 1.00 96.19 206 LYS A C 1
ATOM 1634 O O . LYS A 1 206 ? 10.759 -4.499 16.928 1.00 96.19 206 LYS A O 1
ATOM 1639 N N . GLU A 1 207 ? 10.265 -5.346 14.910 1.00 96.75 207 GLU A N 1
ATOM 1640 C CA . GLU A 1 207 ? 10.278 -4.068 14.215 1.00 96.75 207 GLU A CA 1
ATOM 1641 C C . GLU A 1 207 ? 9.011 -3.277 14.551 1.00 96.75 207 GLU A C 1
ATOM 1643 O O . GLU A 1 207 ? 7.891 -3.752 14.354 1.00 96.75 207 GLU A O 1
ATOM 1648 N N . SER A 1 208 ? 9.189 -2.069 15.085 1.00 97.94 208 SER A N 1
ATOM 1649 C CA . SER A 1 208 ? 8.078 -1.134 15.264 1.00 97.94 208 SER A CA 1
ATOM 1650 C C . SER A 1 208 ? 7.694 -0.503 13.927 1.00 97.94 208 SER A C 1
ATOM 1652 O O . SER A 1 208 ? 8.531 -0.380 13.031 1.00 97.94 208 SER A O 1
ATOM 1654 N N . VAL A 1 209 ? 6.447 -0.052 13.800 1.00 98.06 209 VAL A N 1
ATOM 1655 C CA . VAL A 1 209 ? 6.002 0.690 12.608 1.00 98.06 209 VAL A CA 1
ATOM 1656 C C . VAL A 1 209 ? 6.857 1.949 12.390 1.00 98.06 209 VAL A C 1
ATOM 1658 O O . VAL A 1 209 ? 7.199 2.265 11.254 1.00 98.06 209 VAL A O 1
ATOM 1661 N N . GLU A 1 210 ? 7.284 2.613 13.468 1.00 97.88 210 GLU A N 1
ATOM 1662 C CA . GLU A 1 210 ? 8.240 3.727 13.423 1.00 97.88 210 GLU A CA 1
ATOM 1663 C C . GLU A 1 210 ? 9.600 3.305 12.846 1.00 97.88 210 GLU A C 1
ATOM 1665 O O . GLU A 1 210 ? 10.164 3.987 11.995 1.00 97.88 210 GLU A O 1
ATOM 1670 N N . THR A 1 211 ? 10.136 2.158 13.274 1.00 97.88 211 THR A N 1
ATOM 1671 C CA . THR A 1 211 ? 11.413 1.638 12.761 1.00 97.88 211 THR A CA 1
ATOM 1672 C C . THR A 1 211 ? 11.338 1.361 11.260 1.00 97.88 211 THR A C 1
ATOM 1674 O O . THR A 1 211 ? 12.247 1.756 10.529 1.00 97.88 211 THR A O 1
ATOM 1677 N N . GLN A 1 212 ? 10.241 0.761 10.788 1.00 98.06 212 GLN A N 1
ATOM 1678 C CA . GLN A 1 212 ? 10.004 0.561 9.358 1.00 98.06 212 GLN A CA 1
ATOM 1679 C C . GLN A 1 212 ? 9.892 1.902 8.613 1.00 98.06 212 GLN A C 1
ATOM 1681 O O . GLN A 1 212 ? 10.488 2.061 7.547 1.00 98.06 212 GLN A O 1
ATOM 1686 N N . PHE A 1 213 ? 9.202 2.903 9.171 1.00 98.12 213 PHE A N 1
ATOM 1687 C CA . PHE A 1 213 ? 9.132 4.236 8.563 1.00 98.12 213 PHE A CA 1
ATOM 1688 C C . PHE A 1 213 ? 10.513 4.897 8.434 1.00 98.12 213 PHE A C 1
ATOM 1690 O O . PHE A 1 213 ? 10.848 5.406 7.361 1.00 98.12 213 PHE A O 1
ATOM 1697 N N . GLN A 1 214 ? 11.349 4.844 9.476 1.00 97.50 214 GLN A N 1
ATOM 1698 C CA . GLN A 1 214 ? 12.714 5.375 9.395 1.00 97.50 214 GLN A CA 1
ATOM 1699 C C . GLN A 1 214 ? 13.552 4.621 8.356 1.00 97.50 214 GLN A C 1
ATOM 1701 O O . GLN A 1 214 ? 14.242 5.259 7.560 1.00 97.50 214 GLN A O 1
ATOM 1706 N N . TYR A 1 215 ? 13.422 3.292 8.275 1.00 95.81 215 TYR A N 1
ATOM 1707 C CA . TYR A 1 215 ? 14.069 2.501 7.225 1.00 95.81 215 TYR A CA 1
ATOM 1708 C C . TYR A 1 215 ? 13.653 2.965 5.821 1.00 95.81 215 TYR A C 1
ATOM 1710 O O . TYR A 1 215 ? 14.508 3.190 4.963 1.00 95.81 215 TYR A O 1
ATOM 1718 N N . ILE A 1 216 ? 12.350 3.154 5.583 1.00 95.44 216 ILE A N 1
ATOM 1719 C CA . ILE A 1 216 ? 11.817 3.654 4.306 1.00 95.44 216 ILE A CA 1
ATOM 1720 C C . ILE A 1 216 ? 12.407 5.031 3.989 1.00 95.44 216 ILE A C 1
ATOM 1722 O O . ILE A 1 216 ? 12.885 5.264 2.880 1.00 95.44 216 ILE A O 1
ATOM 1726 N N . LYS A 1 217 ? 12.404 5.945 4.962 1.00 94.25 217 LYS A N 1
ATOM 1727 C CA . LYS A 1 217 ? 12.896 7.317 4.800 1.00 94.25 217 LYS A CA 1
ATOM 1728 C C . LYS A 1 217 ? 14.389 7.372 4.469 1.00 94.25 217 LYS A C 1
ATOM 1730 O O . LYS A 1 217 ? 14.800 8.181 3.640 1.00 94.25 217 LYS A O 1
ATOM 1735 N N . GLU A 1 218 ? 15.198 6.521 5.093 1.00 91.19 218 GLU A N 1
ATOM 1736 C CA . GLU A 1 218 ? 16.635 6.434 4.826 1.00 91.19 218 GLU A CA 1
ATOM 1737 C C . GLU A 1 218 ? 16.924 5.784 3.470 1.00 91.19 218 GLU A C 1
ATOM 1739 O O . GLU A 1 218 ? 17.732 6.304 2.693 1.00 91.19 218 GLU A O 1
ATOM 1744 N N . ARG A 1 219 ? 16.237 4.675 3.158 1.00 89.50 219 ARG A N 1
ATOM 1745 C CA . ARG A 1 219 ? 16.440 3.915 1.919 1.00 89.50 219 ARG A CA 1
ATOM 1746 C C . ARG A 1 219 ? 15.904 4.641 0.693 1.00 89.50 219 ARG A C 1
ATOM 1748 O O . ARG A 1 219 ? 16.454 4.460 -0.385 1.00 89.50 219 ARG A O 1
ATOM 1755 N N . ASN A 1 220 ? 14.905 5.511 0.826 1.00 84.69 220 ASN A N 1
ATOM 1756 C CA . ASN A 1 220 ? 14.342 6.269 -0.295 1.00 84.69 220 ASN A CA 1
ATOM 1757 C C . ASN A 1 220 ? 15.282 7.354 -0.883 1.00 84.69 220 ASN A C 1
ATOM 1759 O O . ASN A 1 220 ? 14.868 8.123 -1.753 1.00 84.69 220 ASN A O 1
ATOM 1763 N N . ASN A 1 221 ? 16.555 7.382 -0.478 1.00 85.12 221 ASN A N 1
ATOM 1764 C CA . ASN A 1 221 ? 17.612 8.186 -1.088 1.00 85.12 221 ASN A CA 1
ATOM 1765 C C . ASN A 1 221 ? 18.488 7.296 -1.977 1.00 85.12 221 ASN A C 1
ATOM 1767 O O . ASN A 1 221 ? 18.958 6.247 -1.540 1.00 85.12 221 ASN A O 1
ATOM 1771 N N . PHE A 1 222 ? 18.720 7.699 -3.224 1.00 86.19 222 PHE A N 1
ATOM 1772 C CA . PHE A 1 222 ? 19.433 6.878 -4.205 1.00 86.19 222 PHE A CA 1
ATOM 1773 C C . PHE A 1 222 ? 20.279 7.735 -5.143 1.00 86.19 222 PHE A C 1
ATOM 1775 O O . PHE A 1 222 ? 20.024 8.920 -5.332 1.00 86.19 222 PHE A O 1
ATOM 1782 N N . THR A 1 223 ? 21.309 7.134 -5.736 1.00 85.19 223 THR A N 1
ATOM 1783 C CA . THR A 1 223 ? 22.151 7.799 -6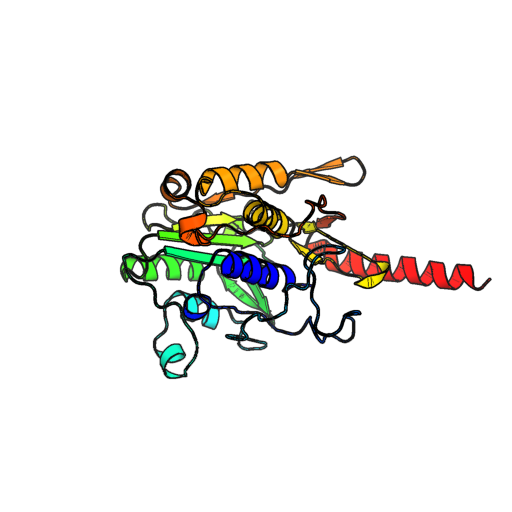.735 1.00 85.19 223 THR A CA 1
ATOM 1784 C C . THR A 1 223 ? 21.784 7.312 -8.128 1.00 85.19 223 THR A C 1
ATOM 1786 O O . THR A 1 223 ? 21.749 6.107 -8.374 1.00 85.19 223 THR A O 1
ATOM 1789 N N . MET A 1 224 ? 21.541 8.244 -9.044 1.00 85.06 224 MET A N 1
ATOM 1790 C CA . MET A 1 224 ? 21.316 7.979 -10.462 1.00 85.06 224 MET A CA 1
ATOM 1791 C C . MET A 1 224 ? 22.200 8.933 -11.263 1.00 85.06 224 MET A C 1
ATOM 1793 O O . MET A 1 224 ? 22.280 10.110 -10.941 1.00 85.06 224 MET A O 1
ATOM 1797 N N . ASP A 1 225 ? 22.928 8.413 -12.252 1.00 85.38 225 ASP A N 1
ATOM 1798 C CA . ASP A 1 225 ? 23.819 9.201 -13.120 1.00 85.38 225 ASP A CA 1
ATOM 1799 C C . ASP A 1 225 ? 24.849 10.080 -12.375 1.00 85.38 225 ASP A C 1
ATOM 1801 O O . ASP A 1 225 ? 25.286 11.119 -12.860 1.00 85.38 225 ASP A O 1
ATOM 1805 N N . GLY A 1 226 ? 25.281 9.630 -11.191 1.00 85.94 226 GLY A N 1
ATOM 1806 C CA . GLY A 1 226 ? 26.236 10.348 -10.338 1.00 85.94 226 GLY A CA 1
ATOM 1807 C C . GLY A 1 226 ? 25.614 11.444 -9.466 1.00 85.94 226 GLY A C 1
ATOM 1808 O O . GLY A 1 226 ? 26.334 12.063 -8.684 1.00 85.94 226 GLY A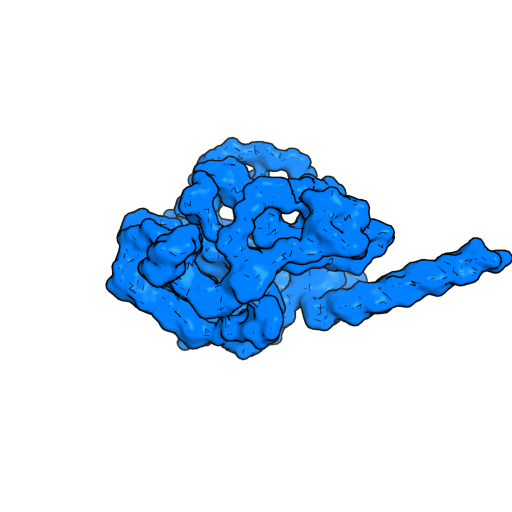 O 1
ATOM 1809 N N . GLU A 1 227 ? 24.298 11.651 -9.547 1.00 88.44 227 GLU A N 1
ATOM 1810 C CA . GLU A 1 227 ? 23.558 12.622 -8.745 1.00 88.44 227 GLU A CA 1
ATOM 1811 C C . GLU A 1 227 ? 22.740 11.935 -7.651 1.00 88.44 227 GLU A C 1
ATOM 1813 O O . GLU A 1 227 ? 22.163 10.861 -7.838 1.00 88.44 227 GLU A O 1
ATOM 1818 N N . LEU A 1 228 ? 22.713 12.559 -6.474 1.00 89.81 228 LEU A N 1
ATOM 1819 C CA . LEU A 1 228 ? 21.897 12.105 -5.358 1.00 89.81 228 LEU A CA 1
ATOM 1820 C C . LEU A 1 228 ? 20.464 12.610 -5.547 1.00 89.81 228 LEU A C 1
ATOM 1822 O O . LEU A 1 228 ? 20.234 13.806 -5.719 1.00 89.81 228 LEU A O 1
ATOM 1826 N N . HIS A 1 229 ? 19.513 11.688 -5.475 1.00 90.31 229 HIS A N 1
ATOM 1827 C CA . HIS A 1 229 ? 18.086 11.956 -5.501 1.00 90.31 229 HIS A CA 1
ATOM 1828 C C . HIS A 1 229 ? 17.450 11.515 -4.187 1.00 90.31 229 HIS A C 1
ATOM 1830 O O . HIS A 1 229 ? 17.893 10.564 -3.536 1.00 90.31 229 HIS A O 1
ATOM 1836 N N . TRP A 1 230 ? 16.377 12.208 -3.826 1.00 88.44 230 TRP A N 1
ATOM 1837 C CA . TRP A 1 230 ? 15.616 11.963 -2.612 1.00 88.44 230 TRP A CA 1
ATOM 1838 C C . TRP A 1 230 ? 14.154 11.758 -2.978 1.00 88.44 230 TRP A C 1
ATOM 1840 O O . TRP A 1 230 ? 13.621 12.456 -3.845 1.00 88.44 230 TRP A O 1
ATOM 1850 N N . GLN A 1 231 ? 13.515 10.814 -2.299 1.00 92.00 231 GLN A N 1
ATOM 1851 C CA . GLN A 1 231 ? 12.069 10.690 -2.258 1.00 92.00 231 GLN A CA 1
ATOM 1852 C C . GLN A 1 231 ? 11.619 10.815 -0.798 1.00 92.00 231 GLN A C 1
ATOM 1854 O O . GLN A 1 231 ? 11.907 9.951 0.032 1.00 92.00 231 GLN A O 1
ATOM 1859 N N . HIS A 1 232 ? 10.924 11.903 -0.466 1.00 95.75 232 HIS A N 1
ATOM 1860 C CA . HIS A 1 232 ? 10.640 12.264 0.919 1.00 95.75 232 HIS A CA 1
ATOM 1861 C C . HIS A 1 232 ? 9.353 11.604 1.411 1.00 95.75 232 HIS A C 1
ATOM 1863 O O . HIS A 1 232 ? 8.283 12.215 1.399 1.00 95.75 232 HIS A O 1
ATOM 1869 N N . ALA A 1 233 ? 9.461 10.373 1.915 1.00 97.38 233 ALA A N 1
ATOM 1870 C CA . ALA A 1 233 ? 8.355 9.754 2.639 1.00 97.38 233 ALA A CA 1
ATOM 1871 C C . ALA A 1 233 ? 7.942 10.623 3.844 1.00 97.38 233 ALA A C 1
ATOM 1873 O O . ALA A 1 233 ? 8.801 11.203 4.518 1.00 97.38 233 ALA A O 1
ATOM 1874 N N . GLN A 1 234 ? 6.639 10.747 4.096 1.00 98.06 234 GLN A N 1
ATOM 1875 C CA . GLN A 1 234 ? 6.084 11.529 5.207 1.00 98.06 234 GLN A CA 1
ATOM 1876 C C . GLN A 1 234 ? 5.111 10.684 6.024 1.00 98.06 234 GLN A C 1
ATOM 1878 O O . GLN A 1 234 ? 4.556 9.710 5.521 1.00 98.06 234 GLN A O 1
ATOM 1883 N N . GLU A 1 235 ? 4.872 11.101 7.262 1.00 98.06 235 GLU A N 1
ATOM 1884 C CA . GLU A 1 235 ? 3.908 10.484 8.167 1.00 98.06 235 GLU A CA 1
ATOM 1885 C C . GLU A 1 235 ? 2.862 11.494 8.657 1.00 98.06 235 GLU A C 1
ATOM 1887 O O . GLU A 1 235 ? 3.136 12.691 8.783 1.00 98.06 235 GLU A O 1
ATOM 1892 N N . TYR A 1 236 ? 1.648 11.010 8.919 1.00 98.69 236 TYR A N 1
ATOM 1893 C CA . TYR A 1 236 ? 0.491 11.823 9.289 1.00 98.69 236 TYR A CA 1
ATOM 1894 C C . TYR A 1 236 ? -0.427 11.088 10.275 1.00 98.69 236 TYR A C 1
ATOM 1896 O O . TYR A 1 236 ? -0.409 9.861 10.379 1.00 98.69 236 TYR A O 1
ATOM 1904 N N . GLY A 1 237 ? -1.300 11.849 10.940 1.00 98.38 237 GLY A N 1
ATOM 1905 C CA . GLY A 1 237 ? -2.313 11.315 11.850 1.00 98.38 237 GLY A CA 1
ATOM 1906 C C . GLY A 1 237 ? -1.768 11.046 13.253 1.00 98.38 237 GLY A C 1
ATOM 1907 O O . GLY A 1 237 ? -1.008 11.847 13.799 1.00 98.38 237 GLY A O 1
ATOM 1908 N N . ASP A 1 238 ? -2.204 9.947 13.864 1.00 97.88 238 ASP A N 1
ATOM 1909 C CA . ASP A 1 238 ? -1.802 9.542 15.212 1.00 97.88 238 ASP A CA 1
ATOM 1910 C C . ASP A 1 238 ? -0.433 8.839 15.196 1.00 97.88 238 ASP A C 1
ATOM 1912 O O . ASP A 1 238 ? -0.323 7.616 15.082 1.00 97.88 238 ASP A O 1
ATOM 1916 N N . LEU A 1 239 ? 0.632 9.627 15.355 1.00 97.25 239 LEU A N 1
ATOM 1917 C CA . LEU A 1 239 ? 2.017 9.136 15.412 1.00 97.25 239 LEU A CA 1
ATOM 1918 C C . LEU A 1 239 ? 2.297 8.241 16.634 1.00 97.25 239 LEU A C 1
ATOM 1920 O O . LEU A 1 239 ? 3.325 7.562 16.699 1.00 97.25 239 LEU A O 1
ATOM 1924 N N . THR A 1 240 ? 1.408 8.208 17.634 1.00 96.81 240 THR A N 1
ATOM 1925 C CA . THR A 1 240 ? 1.603 7.318 18.786 1.00 96.81 240 THR A CA 1
ATOM 1926 C C . THR A 1 240 ? 1.410 5.852 18.408 1.00 96.81 240 THR A C 1
ATOM 1928 O O . THR A 1 240 ? 1.970 4.984 19.080 1.00 96.81 240 THR A O 1
ATOM 1931 N N . ILE A 1 241 ? 0.688 5.573 17.316 1.00 96.31 241 ILE A N 1
ATOM 1932 C CA . ILE A 1 241 ? 0.544 4.231 16.749 1.00 96.31 241 ILE A CA 1
ATOM 1933 C C . ILE A 1 241 ? 1.901 3.710 16.273 1.00 96.31 241 ILE A C 1
ATOM 1935 O O . ILE A 1 241 ? 2.275 2.596 16.645 1.00 96.31 241 ILE A O 1
ATOM 1939 N N . ALA A 1 242 ? 2.649 4.523 15.516 1.00 92.00 242 ALA A N 1
ATOM 1940 C CA . ALA A 1 242 ? 3.937 4.133 14.940 1.00 92.00 242 ALA A CA 1
ATOM 1941 C C . ALA A 1 242 ? 4.929 3.654 16.012 1.00 92.00 242 ALA A C 1
ATOM 1943 O O . ALA A 1 242 ? 5.608 2.641 15.856 1.00 92.00 242 ALA A O 1
ATOM 1944 N N . ASN A 1 243 ? 4.933 4.350 17.149 1.00 89.44 243 ASN A N 1
ATOM 1945 C CA . ASN A 1 243 ? 5.842 4.099 18.263 1.00 89.44 243 ASN A CA 1
ATOM 1946 C C . ASN A 1 243 ? 5.445 2.910 19.153 1.00 89.44 243 ASN A C 1
ATOM 1948 O O . ASN A 1 243 ? 6.282 2.397 19.894 1.00 89.44 243 ASN A O 1
ATOM 1952 N N . LYS A 1 244 ? 4.168 2.509 19.158 1.00 93.44 244 LYS A N 1
ATOM 1953 C CA . LYS A 1 244 ? 3.646 1.492 20.090 1.00 93.44 244 LYS A CA 1
ATOM 1954 C C . LYS A 1 244 ? 3.405 0.136 19.448 1.00 93.44 244 LYS A C 1
ATOM 1956 O O . LYS A 1 244 ? 3.391 -0.858 20.169 1.00 93.44 244 LYS A O 1
ATOM 1961 N N . ALA A 1 245 ? 3.151 0.108 18.145 1.00 96.31 245 ALA A N 1
ATOM 1962 C CA . ALA A 1 245 ? 2.775 -1.106 17.445 1.00 96.31 245 ALA A CA 1
ATOM 1963 C C . ALA A 1 245 ? 3.951 -1.683 16.653 1.00 96.31 245 ALA A C 1
ATOM 1965 O O . ALA A 1 245 ? 4.722 -0.955 16.024 1.00 96.31 245 ALA A O 1
ATOM 1966 N N . HIS A 1 246 ? 4.047 -3.006 16.656 1.00 98.00 246 HIS A N 1
ATOM 1967 C CA . HIS A 1 246 ? 4.942 -3.741 15.773 1.00 98.00 246 HIS A CA 1
ATOM 1968 C C . HIS A 1 246 ? 4.326 -3.893 14.384 1.00 98.00 246 HIS A C 1
ATOM 1970 O O . HIS A 1 246 ? 3.101 -3.962 14.242 1.00 98.00 246 HIS A O 1
ATOM 1976 N N . VAL A 1 247 ? 5.167 -4.007 13.356 1.00 98.19 247 VAL A N 1
ATOM 1977 C CA . VAL A 1 247 ? 4.714 -4.233 11.974 1.00 98.19 247 VAL A CA 1
ATOM 1978 C C . VAL A 1 247 ? 3.867 -5.508 11.885 1.00 98.19 247 VAL A C 1
ATOM 1980 O O . VAL A 1 247 ? 2.843 -5.533 11.195 1.00 98.19 247 VAL A O 1
ATOM 1983 N N . SER A 1 248 ? 4.206 -6.541 12.665 1.00 98.12 248 SER A N 1
ATOM 1984 C CA . SER A 1 248 ? 3.460 -7.802 12.691 1.00 98.12 248 SER A CA 1
ATOM 1985 C C . SER A 1 248 ? 1.999 -7.664 13.110 1.00 98.12 248 SER A C 1
ATOM 1987 O O . SER A 1 248 ? 1.175 -8.502 12.756 1.00 98.12 248 SER A O 1
ATOM 1989 N N . GLU A 1 249 ? 1.648 -6.615 13.857 1.00 98.06 249 GLU A N 1
ATOM 1990 C CA . GLU A 1 249 ? 0.265 -6.368 14.272 1.00 98.06 249 GLU A CA 1
ATOM 1991 C C . GLU A 1 249 ? -0.649 -5.987 13.095 1.00 98.06 249 GLU A C 1
ATOM 1993 O O . GLU A 1 249 ? -1.869 -6.102 13.214 1.00 98.06 249 GLU A O 1
ATOM 1998 N N . TYR A 1 250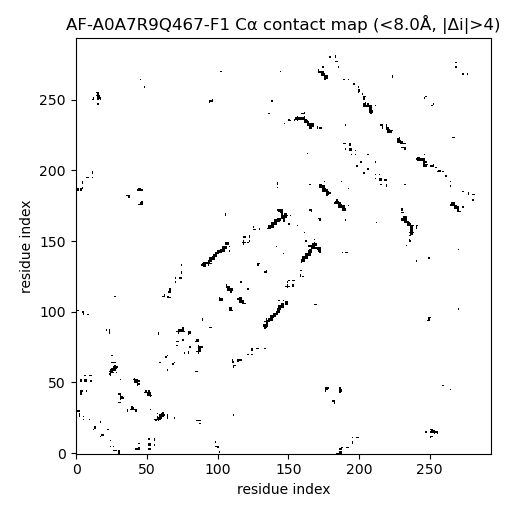 ? -0.063 -5.557 11.975 1.00 98.19 250 TYR A N 1
ATOM 1999 C CA . TYR A 1 250 ? -0.755 -5.148 10.750 1.00 98.19 250 TYR A CA 1
ATOM 2000 C C . TYR A 1 250 ? -0.484 -6.093 9.577 1.00 98.19 250 TYR A C 1
ATOM 2002 O O . TYR A 1 250 ? -1.363 -6.299 8.743 1.00 98.19 250 TYR A O 1
ATOM 2010 N N . MET A 1 251 ? 0.722 -6.666 9.513 1.00 97.94 251 MET A N 1
ATOM 2011 C CA . MET A 1 251 ? 1.179 -7.477 8.381 1.00 97.94 251 MET A CA 1
ATOM 2012 C C . MET A 1 251 ? 1.253 -8.981 8.673 1.00 97.94 251 MET A C 1
ATOM 2014 O O . MET A 1 251 ? 1.432 -9.759 7.741 1.00 97.94 251 MET A O 1
ATOM 2018 N N . GLY A 1 252 ? 1.065 -9.399 9.929 1.00 97.56 252 GLY A N 1
ATOM 2019 C CA . GLY A 1 252 ? 1.146 -10.793 10.375 1.00 97.56 252 GLY A CA 1
ATOM 2020 C C . GLY A 1 252 ? 2.441 -11.115 11.129 1.00 97.56 252 GLY A C 1
ATOM 2021 O O . GLY A 1 252 ? 3.460 -10.445 10.983 1.00 97.56 252 GLY A O 1
ATOM 2022 N N . ASP A 1 253 ? 2.405 -12.145 11.973 1.00 96.38 253 ASP A N 1
ATOM 2023 C CA . ASP A 1 253 ? 3.474 -12.497 12.919 1.00 96.38 253 ASP A CA 1
ATOM 2024 C C . ASP A 1 253 ? 4.229 -13.784 12.556 1.00 96.38 253 ASP A C 1
ATOM 2026 O O . ASP A 1 253 ? 5.202 -14.163 13.222 1.00 96.38 253 ASP A O 1
ATOM 2030 N N . LYS A 1 254 ? 3.821 -14.465 11.479 1.00 96.44 254 LYS A N 1
ATOM 2031 C CA . LYS A 1 254 ? 4.480 -15.691 11.050 1.00 96.44 254 LYS A CA 1
ATOM 2032 C C . LYS A 1 254 ? 5.877 -15.369 10.535 1.00 96.44 254 LYS A C 1
ATOM 2034 O O . LYS A 1 254 ? 6.058 -14.593 9.598 1.00 96.44 254 LYS A O 1
ATOM 2039 N N . LYS A 1 255 ? 6.876 -16.037 11.111 1.00 90.00 255 LYS A N 1
ATOM 2040 C CA . LYS A 1 255 ? 8.260 -15.974 10.634 1.00 90.00 255 LYS A CA 1
ATOM 2041 C C . LYS A 1 255 ? 8.386 -16.741 9.327 1.00 90.00 255 LYS A C 1
ATOM 2043 O O . LYS A 1 255 ? 8.120 -17.944 9.283 1.00 90.00 255 LYS A O 1
ATOM 2048 N N . VAL A 1 256 ? 8.811 -16.043 8.284 1.00 87.44 256 VAL A N 1
ATOM 2049 C CA . VAL A 1 256 ? 9.047 -16.602 6.953 1.00 87.44 256 VAL A CA 1
ATOM 2050 C C . VAL A 1 256 ? 10.472 -16.280 6.539 1.00 87.44 256 VAL A C 1
ATOM 2052 O O . VAL A 1 256 ? 11.010 -15.239 6.900 1.00 87.44 256 VAL A O 1
ATOM 2055 N N . GLN A 1 257 ? 11.100 -17.212 5.833 1.00 83.31 257 GLN A N 1
ATOM 2056 C CA . GLN A 1 257 ? 12.338 -16.959 5.110 1.00 83.31 257 GLN A CA 1
ATOM 2057 C C . GLN A 1 257 ? 11.948 -16.739 3.653 1.00 83.31 257 GLN A C 1
ATOM 2059 O O . GLN A 1 257 ? 11.414 -17.651 3.023 1.00 83.31 257 GLN A O 1
ATOM 2064 N N . PHE A 1 258 ? 12.144 -15.525 3.149 1.00 83.00 258 PHE A N 1
ATOM 2065 C CA . PHE A 1 258 ? 11.969 -15.229 1.734 1.00 83.00 258 PHE A CA 1
ATOM 2066 C C . PHE A 1 258 ? 13.271 -15.575 1.007 1.00 83.00 258 PHE A C 1
ATOM 2068 O O . PHE A 1 258 ? 14.351 -15.204 1.462 1.00 83.00 258 PHE A O 1
ATOM 2075 N N . ASP A 1 259 ? 13.187 -16.259 -0.137 1.00 66.75 259 ASP A N 1
ATOM 2076 C CA . ASP A 1 259 ? 14.354 -16.682 -0.940 1.00 66.75 259 ASP A CA 1
ATOM 2077 C C . ASP A 1 259 ? 15.027 -15.514 -1.702 1.00 66.75 259 ASP A C 1
ATOM 2079 O O . ASP A 1 259 ? 15.669 -15.683 -2.740 1.00 66.75 259 ASP A O 1
ATOM 2083 N N . ALA A 1 260 ? 14.869 -14.291 -1.207 1.00 58.38 260 ALA A N 1
ATOM 2084 C CA . ALA A 1 260 ? 15.281 -13.072 -1.866 1.00 58.38 260 ALA A CA 1
ATOM 2085 C C . ALA A 1 260 ? 16.676 -12.642 -1.406 1.00 58.38 260 ALA A C 1
ATOM 2087 O O . ALA A 1 260 ? 16.849 -12.113 -0.310 1.00 58.38 260 ALA A O 1
ATOM 2088 N N . ALA A 1 261 ? 17.682 -12.778 -2.271 1.00 55.16 261 ALA A N 1
ATOM 2089 C CA . ALA A 1 261 ? 18.839 -11.899 -2.153 1.00 55.16 261 ALA A CA 1
ATOM 2090 C C . ALA A 1 261 ? 18.328 -10.453 -2.280 1.00 55.16 261 ALA A C 1
ATOM 2092 O O . ALA A 1 261 ? 17.647 -10.138 -3.256 1.00 55.16 261 ALA A O 1
ATOM 2093 N N . THR A 1 262 ? 18.627 -9.579 -1.316 1.00 57.88 262 THR A N 1
ATOM 2094 C CA . THR A 1 262 ? 18.355 -8.140 -1.433 1.00 57.88 262 THR A CA 1
ATOM 2095 C C . THR A 1 262 ? 19.150 -7.590 -2.613 1.00 57.88 262 THR A C 1
ATOM 2097 O O . THR A 1 262 ? 20.333 -7.267 -2.485 1.00 57.88 262 THR A O 1
ATOM 2100 N N . VAL A 1 263 ? 18.523 -7.531 -3.785 1.00 65.56 263 VAL A N 1
ATOM 2101 C CA . VAL A 1 263 ? 19.088 -6.869 -4.957 1.00 65.56 263 VAL A CA 1
ATOM 2102 C C . VAL A 1 263 ? 18.772 -5.393 -4.800 1.00 65.56 263 VAL A C 1
ATOM 2104 O O . VAL A 1 263 ? 17.612 -5.027 -4.648 1.00 65.56 263 VAL A O 1
ATOM 2107 N N . ALA A 1 264 ? 19.799 -4.542 -4.803 1.00 73.31 264 ALA A N 1
ATOM 2108 C CA . ALA A 1 264 ? 19.573 -3.104 -4.784 1.00 73.31 264 ALA A CA 1
ATOM 2109 C C . ALA A 1 264 ? 18.654 -2.727 -5.963 1.00 73.31 264 ALA A C 1
ATOM 2111 O O . ALA A 1 264 ? 18.943 -3.148 -7.088 1.00 73.31 264 ALA A O 1
ATOM 2112 N N . PRO A 1 265 ? 17.563 -1.974 -5.734 1.00 80.19 265 PRO A N 1
ATOM 2113 C CA . PRO A 1 265 ? 16.687 -1.561 -6.816 1.00 80.19 265 PRO A CA 1
ATOM 2114 C C . PRO A 1 265 ? 17.475 -0.842 -7.909 1.00 80.19 265 PRO A C 1
ATOM 2116 O O . PRO A 1 265 ? 18.350 -0.017 -7.637 1.00 80.19 265 PRO A O 1
ATOM 2119 N N . THR A 1 266 ? 17.187 -1.193 -9.160 1.00 81.31 266 THR A N 1
ATOM 2120 C CA . THR A 1 266 ? 17.966 -0.735 -10.316 1.00 81.31 266 THR A CA 1
ATOM 2121 C C . THR A 1 266 ? 17.107 0.002 -11.320 1.00 81.31 266 THR A C 1
ATOM 2123 O O . THR A 1 266 ? 16.028 -0.468 -11.685 1.00 81.31 266 THR A O 1
ATOM 2126 N N . GLY A 1 267 ? 17.654 1.084 -11.868 1.00 86.12 267 GLY A N 1
ATOM 2127 C CA . GLY A 1 267 ? 16.954 1.947 -12.806 1.00 86.12 267 GLY A CA 1
ATOM 2128 C C . GLY A 1 267 ? 15.887 2.758 -12.083 1.00 86.12 267 GLY A C 1
ATOM 2129 O O . GLY A 1 267 ? 15.036 2.203 -11.391 1.00 86.12 267 GLY A O 1
ATOM 2130 N N . PHE A 1 268 ? 15.905 4.066 -12.304 1.00 91.19 268 PHE A N 1
ATOM 2131 C CA . PHE A 1 268 ? 14.959 4.983 -11.691 1.00 91.19 268 PHE A CA 1
ATOM 2132 C C . PHE A 1 268 ? 14.385 5.930 -12.738 1.00 91.19 268 PHE A C 1
ATOM 2134 O O . PHE A 1 268 ? 15.011 6.229 -13.754 1.00 91.19 268 PHE A O 1
ATOM 2141 N N . SER A 1 269 ? 13.159 6.378 -12.503 1.00 93.00 269 SER A N 1
ATOM 2142 C CA . SER A 1 269 ? 12.525 7.435 -13.286 1.00 93.00 269 SER A CA 1
ATOM 2143 C C . SER A 1 269 ? 11.462 8.104 -12.451 1.00 93.00 269 SER A C 1
ATOM 2145 O O . SER A 1 269 ? 10.720 7.431 -11.734 1.00 93.00 269 SER A O 1
ATOM 2147 N N . LEU A 1 270 ? 11.306 9.413 -12.623 1.00 93.44 270 LEU A N 1
ATOM 2148 C CA . LEU A 1 270 ? 10.111 10.096 -12.152 1.00 93.44 270 LEU A CA 1
ATOM 2149 C C . LEU A 1 270 ? 8.878 9.398 -12.728 1.00 93.44 270 LEU A C 1
ATOM 2151 O O . LEU A 1 270 ? 8.851 9.010 -13.901 1.00 93.44 270 LEU A O 1
ATOM 2155 N N . SER A 1 271 ? 7.847 9.231 -11.905 1.00 92.12 271 SER A N 1
ATOM 2156 C CA . SER A 1 271 ? 6.637 8.507 -12.305 1.00 92.12 271 SER A CA 1
ATOM 2157 C C . SER A 1 271 ? 5.903 9.186 -13.458 1.00 92.12 271 SER A C 1
ATOM 2159 O O . SER A 1 271 ? 5.292 8.496 -14.273 1.00 92.12 271 SER A O 1
ATOM 2161 N N . ARG A 1 272 ? 5.996 10.519 -13.566 1.00 92.81 272 ARG A N 1
ATOM 2162 C CA . ARG A 1 272 ? 5.444 11.283 -14.697 1.00 92.81 272 ARG A CA 1
ATOM 2163 C C . ARG A 1 272 ? 6.237 11.081 -15.991 1.00 92.81 272 ARG A C 1
ATOM 2165 O O . ARG A 1 272 ? 5.642 11.072 -17.064 1.00 92.81 272 ARG A O 1
ATOM 2172 N N . ASP A 1 273 ? 7.533 10.801 -15.882 1.00 93.19 273 ASP A N 1
ATOM 2173 C CA . ASP A 1 273 ? 8.405 10.564 -17.036 1.00 93.19 273 ASP A CA 1
ATOM 2174 C C . ASP A 1 273 ? 8.465 9.088 -17.450 1.00 93.19 273 ASP A C 1
ATOM 2176 O O . ASP A 1 273 ? 9.015 8.739 -18.493 1.00 93.19 273 ASP A O 1
ATOM 2180 N N . ALA A 1 274 ? 7.870 8.189 -16.664 1.00 90.38 274 ALA A N 1
ATOM 2181 C CA . ALA A 1 274 ? 7.951 6.753 -16.895 1.00 90.38 274 ALA A CA 1
ATOM 2182 C C . ALA A 1 274 ? 7.481 6.349 -18.305 1.00 90.38 274 ALA A C 1
ATOM 2184 O O . ALA A 1 274 ? 8.137 5.539 -18.959 1.00 90.38 274 ALA A O 1
ATOM 2185 N N . ALA A 1 275 ? 6.379 6.934 -18.788 1.00 89.19 275 ALA A N 1
ATOM 2186 C CA . ALA A 1 275 ? 5.830 6.638 -20.111 1.00 89.19 275 ALA A CA 1
ATOM 2187 C C . ALA A 1 275 ? 6.721 7.163 -21.248 1.00 89.19 275 ALA A C 1
ATOM 2189 O O . ALA A 1 275 ? 6.999 6.430 -22.196 1.00 89.19 275 ALA A O 1
ATOM 2190 N N . ILE A 1 276 ? 7.219 8.401 -21.143 1.00 91.88 276 ILE A N 1
ATOM 2191 C CA . ILE A 1 276 ? 8.121 8.965 -22.158 1.00 91.88 276 ILE A CA 1
ATOM 2192 C C . ILE A 1 276 ? 9.464 8.226 -22.180 1.00 91.88 276 ILE A C 1
ATOM 2194 O O . ILE A 1 276 ? 10.014 7.992 -23.253 1.00 91.88 276 ILE A O 1
ATOM 2198 N N . ASN A 1 277 ? 9.956 7.775 -21.025 1.00 90.31 277 ASN A N 1
ATOM 2199 C CA . ASN A 1 277 ? 11.186 6.994 -20.932 1.00 90.31 277 ASN A CA 1
ATOM 2200 C C . ASN A 1 277 ? 11.036 5.594 -21.547 1.00 90.31 277 ASN A C 1
ATOM 2202 O O . ASN A 1 277 ? 11.968 5.135 -22.203 1.00 90.31 277 ASN A O 1
ATOM 2206 N N . ILE A 1 278 ? 9.862 4.955 -21.439 1.00 89.38 278 ILE A N 1
ATOM 2207 C CA . ILE A 1 278 ? 9.566 3.714 -22.180 1.00 89.38 278 ILE A CA 1
ATOM 2208 C C . ILE A 1 278 ? 9.672 3.959 -23.691 1.00 89.38 278 ILE A C 1
ATOM 2210 O O . ILE A 1 278 ? 10.366 3.217 -24.381 1.00 89.38 278 ILE A O 1
ATOM 2214 N N . VAL A 1 279 ? 9.036 5.016 -24.206 1.00 89.94 279 VAL A N 1
ATOM 2215 C CA . VAL A 1 279 ? 9.065 5.331 -25.646 1.00 89.94 279 VAL A CA 1
ATOM 2216 C C . VAL A 1 279 ? 10.487 5.641 -26.123 1.00 89.94 279 VAL A C 1
ATOM 2218 O O . VAL A 1 279 ? 10.911 5.128 -27.154 1.00 89.94 279 VAL A O 1
ATOM 2221 N N . ARG A 1 280 ? 11.262 6.422 -25.359 1.00 89.31 280 ARG A N 1
ATOM 2222 C CA . ARG A 1 280 ? 12.675 6.702 -25.674 1.00 89.31 280 ARG A CA 1
ATOM 2223 C C . ARG A 1 280 ? 13.499 5.418 -25.777 1.00 89.31 280 ARG A C 1
ATOM 2225 O O . ARG A 1 280 ? 14.210 5.233 -26.758 1.00 89.31 280 ARG A O 1
ATOM 2232 N N . LYS A 1 281 ? 13.352 4.499 -24.817 1.00 87.75 281 LYS A N 1
ATOM 2233 C CA . LYS A 1 281 ? 14.065 3.210 -24.823 1.00 87.75 281 LYS A CA 1
ATOM 2234 C C . LYS A 1 281 ? 13.646 2.311 -25.987 1.00 87.75 281 LYS A C 1
ATOM 2236 O O . LYS A 1 281 ? 14.485 1.615 -26.557 1.00 87.75 281 LYS A O 1
ATOM 2241 N N . GLN A 1 282 ? 12.376 2.349 -26.384 1.00 85.19 282 GLN A N 1
ATOM 2242 C CA . GLN A 1 282 ? 11.913 1.652 -27.586 1.00 85.19 282 GLN A CA 1
ATOM 2243 C C . GLN A 1 282 ? 12.590 2.191 -28.852 1.00 85.19 282 GLN A C 1
ATOM 2245 O O . GLN A 1 282 ? 13.045 1.392 -29.660 1.00 85.19 282 GLN A O 1
ATOM 2250 N N . ILE A 1 283 ? 12.719 3.513 -28.996 1.00 86.62 283 ILE A N 1
ATOM 2251 C CA . ILE A 1 283 ? 13.395 4.132 -30.150 1.00 86.62 283 ILE A CA 1
ATOM 2252 C C . ILE A 1 283 ? 14.881 3.738 -30.192 1.00 86.62 283 ILE A C 1
ATOM 2254 O O . ILE A 1 283 ? 15.358 3.236 -31.208 1.00 86.62 283 ILE A O 1
ATOM 2258 N N . GLU A 1 284 ? 15.591 3.870 -29.066 1.00 85.75 284 GLU A N 1
ATOM 2259 C CA . GLU A 1 284 ? 17.014 3.504 -28.959 1.00 85.75 284 GLU A CA 1
ATOM 2260 C C . GLU A 1 284 ? 17.267 2.038 -29.353 1.00 85.75 284 GLU A C 1
ATOM 2262 O O . GLU A 1 284 ? 18.228 1.722 -30.051 1.00 85.75 284 GLU A O 1
ATOM 2267 N N . THR A 1 285 ? 16.385 1.125 -28.933 1.00 76.00 285 THR A N 1
ATOM 2268 C CA . THR A 1 285 ? 16.527 -0.308 -29.238 1.00 76.00 285 THR A CA 1
ATOM 2269 C C . THR A 1 285 ? 16.170 -0.665 -30.683 1.00 76.00 285 THR A C 1
ATOM 2271 O O . THR A 1 285 ? 16.699 -1.650 -31.203 1.00 76.00 285 THR A O 1
ATOM 2274 N N . THR A 1 286 ? 15.319 0.119 -31.355 1.00 72.12 286 THR A N 1
ATOM 2275 C CA . THR A 1 286 ? 15.022 -0.064 -32.786 1.00 72.12 286 THR A CA 1
ATOM 2276 C C . THR A 1 286 ? 16.141 0.438 -33.696 1.00 72.12 286 THR A C 1
ATOM 2278 O O . THR A 1 286 ? 16.442 -0.219 -34.694 1.00 72.12 286 THR A O 1
ATOM 2281 N N . ASP A 1 287 ? 16.810 1.534 -33.334 1.00 61.44 287 ASP A N 1
ATOM 2282 C CA . ASP A 1 287 ? 17.930 2.077 -34.116 1.00 61.44 287 ASP A CA 1
ATOM 2283 C C . ASP A 1 287 ? 19.150 1.137 -34.076 1.00 61.44 287 ASP A C 1
ATOM 2285 O O . ASP A 1 287 ? 19.802 0.893 -35.096 1.00 61.44 287 ASP A O 1
ATOM 2289 N N . ASP A 1 288 ? 19.383 0.491 -32.931 1.00 57.69 288 ASP A N 1
ATOM 2290 C CA . ASP A 1 288 ? 20.399 -0.554 -32.753 1.00 57.69 288 ASP A CA 1
ATOM 2291 C C . ASP A 1 288 ? 20.168 -1.789 -33.648 1.00 57.69 288 ASP A C 1
ATOM 2293 O O . ASP A 1 288 ? 21.119 -2.483 -34.021 1.00 57.69 288 ASP A O 1
ATOM 2297 N N . PHE A 1 289 ? 18.911 -2.096 -33.988 1.00 53.25 289 PHE A N 1
ATOM 2298 C CA . PHE A 1 289 ? 18.571 -3.205 -34.884 1.00 53.25 289 PHE A CA 1
ATOM 2299 C C . PHE A 1 289 ? 18.846 -2.848 -36.348 1.00 53.25 289 PHE A C 1
ATOM 2301 O O . PHE A 1 289 ? 19.377 -3.677 -37.085 1.00 53.25 289 PHE A O 1
ATOM 2308 N N . ALA A 1 290 ? 18.556 -1.609 -36.756 1.00 54.28 290 ALA A N 1
ATOM 2309 C CA . ALA A 1 290 ? 18.863 -1.117 -38.097 1.00 54.28 290 ALA A CA 1
ATOM 2310 C C . ALA A 1 290 ? 20.380 -1.021 -38.345 1.00 54.28 290 ALA A C 1
ATOM 2312 O O . ALA A 1 290 ? 20.850 -1.374 -39.425 1.00 54.28 290 ALA A O 1
ATOM 2313 N N . ALA A 1 291 ? 21.155 -0.622 -37.331 1.00 55.09 291 ALA A N 1
ATOM 2314 C CA . ALA A 1 291 ? 22.613 -0.527 -37.416 1.00 55.09 291 ALA A CA 1
ATOM 2315 C C . ALA A 1 291 ? 23.325 -1.895 -37.468 1.00 55.09 291 ALA A C 1
ATOM 2317 O O . ALA A 1 291 ? 24.418 -1.991 -38.014 1.00 55.09 291 ALA A O 1
ATOM 2318 N N . LYS A 1 292 ? 22.719 -2.962 -36.928 1.00 52.59 292 LYS A N 1
ATOM 2319 C CA . LYS A 1 292 ? 23.276 -4.334 -36.945 1.00 52.59 292 LYS A CA 1
ATOM 2320 C C . LYS A 1 292 ? 22.942 -5.138 -38.207 1.00 52.59 292 LYS A C 1
ATOM 2322 O O . LYS A 1 292 ? 23.394 -6.274 -38.327 1.00 52.59 292 LYS A O 1
ATOM 2327 N N . GLN A 1 293 ? 22.134 -4.586 -39.112 1.00 50.69 293 GLN A N 1
ATOM 2328 C CA . GLN A 1 293 ? 21.807 -5.195 -40.409 1.00 50.69 293 GLN A CA 1
ATOM 2329 C C . GLN A 1 293 ? 22.600 -4.598 -41.586 1.00 50.69 293 GLN A C 1
ATOM 2331 O O . GLN A 1 293 ? 22.335 -4.956 -42.734 1.00 50.69 293 GLN A O 1
ATOM 2336 N N . GLN A 1 294 ? 23.560 -3.712 -41.306 1.00 43.34 294 GLN A N 1
ATOM 2337 C CA . GLN A 1 294 ? 24.549 -3.197 -42.259 1.00 43.34 294 GLN A CA 1
ATOM 2338 C C . GLN A 1 294 ? 25.912 -3.839 -42.001 1.00 43.34 294 GLN A C 1
ATOM 2340 O O . GLN A 1 294 ? 26.633 -4.065 -42.997 1.00 43.34 294 GLN A O 1
#